Protein AF-A0A1M5X6H3-F1 (afdb_monomer)

Solvent-accessible surface area (backbone atoms only — not comparable to full-atom values): 14758 Å² total; per-residue (Å²): 143,80,88,86,85,79,85,85,76,77,74,76,84,89,77,83,96,83,85,87,88,88,74,92,77,82,85,80,89,76,79,77,73,73,53,68,67,57,54,49,50,51,53,58,68,64,53,64,62,92,65,50,63,66,57,56,51,52,54,48,56,72,70,47,82,84,75,89,69,68,85,88,54,82,54,72,89,75,57,85,79,76,82,72,78,85,77,60,61,42,44,46,69,56,53,51,50,52,52,54,50,50,54,50,46,40,71,77,70,40,87,58,35,65,79,61,49,28,70,70,44,53,48,54,31,49,51,52,37,53,58,57,56,67,77,53,84,59,63,43,42,53,68,56,51,50,50,51,51,54,77,52,41,59,77,47,74,37,88,73,50,64,52,69,57,101,85,49,77,48,64,46,34,79,87,74,87,87,80,85,54,95,92,59,65,79,46,77,57,90,96,43,44,29,35,70,61,91,95,42,82,44,69,66,72,56,58,98,82,38,66,67,53,75,83,76,58,73,91,73,95,126

pLDDT: mean 78.63, std 19.18, range [30.98, 98.5]

Foldseek 3Di:
DDDPPDDQDFDQDPDDDPDDDPDDDDDDPPCPDDPVVVVVVVVVVVPPDVPVVVVVVVVVVVVDDDPPDCPPPDPPVNDDDDPDDPDFKDWLVVLLVVLVVVLVCCQPPPPCQVVLPHPVLSVVLSVQLNVVSVVDDTMDTPVRSVCSNQVSVLSPQDQSGWGDDPVDIDDSHDDDDDDDDPVWDWDDDPPWIWTDDPNDIGTDCDDVPHRPVPVNDDDDDD

Organism: NCBI:txid1123281

Nearest PDB structures (foldseek):
  6iry-assembly1_A  TM=2.277E-01  e=2.697E+00  Danio rerio
  6is0-assembly1_A  TM=2.164E-01  e=3.039E+00  Danio rerio
  2rh0-assembly2_C  TM=2.294E-01  e=5.204E+00  Mus musculus
  6irz-assembly1_A  TM=2.273E-01  e=3.860E+00  Danio rerio

Secondary structure (DSSP, 8-state):
----------------SSS---SPPP---------HHHHHHHHHHT------HHHHHHHHHHHS---S-STTS--GGG----------EEEHHHHHHHHHHHHHHHHHH-TTTTTTTHHHHHHHHHHHHHHHHTT--SEEEHHHHHHHHHTT-TT---TT--EE-SS-EE--SPP------TT--EEEETTEEEEEETTEEEE---BTTBS-GGGT-PPPP-

Radius of gyration: 26.82 Å; Cα contacts (8 Å, |Δi|>4): 134; chains: 1; bounding box: 66×43×65 Å

Mean predicted aligned error: 16.94 Å

Structure (mmCIF, N/CA/C/O backbone):
data_AF-A0A1M5X6H3-F1
#
_entry.id   AF-A0A1M5X6H3-F1
#
loop_
_atom_site.group_PDB
_atom_site.id
_atom_site.type_symbol
_atom_site.label_atom_id
_atom_site.label_alt_id
_atom_site.label_comp_id
_atom_site.label_asym_id
_atom_site.label_entity_id
_atom_site.label_seq_id
_atom_site.pdbx_PDB_ins_code
_atom_site.Cartn_x
_atom_site.Cartn_y
_atom_site.Cartn_z
_atom_site.occupancy
_atom_site.B_iso_or_equiv
_atom_site.auth_seq_id
_atom_site.auth_comp_id
_atom_site.auth_asym_id
_atom_site.auth_atom_id
_atom_site.pdbx_PDB_model_num
ATOM 1 N N . MET A 1 1 ? -30.185 1.864 20.661 1.00 34.28 1 MET A N 1
ATOM 2 C CA . MET A 1 1 ? -29.186 2.952 20.716 1.00 34.28 1 MET A CA 1
ATOM 3 C C . MET A 1 1 ? -27.814 2.335 20.909 1.00 34.28 1 MET A C 1
ATOM 5 O O . MET A 1 1 ? -27.535 1.831 21.986 1.00 34.28 1 MET A O 1
ATOM 9 N N . ARG A 1 2 ? -27.009 2.286 19.848 1.00 30.98 2 ARG A N 1
ATOM 10 C CA . ARG A 1 2 ? -25.617 1.822 19.863 1.00 30.98 2 ARG A CA 1
ATOM 11 C C . ARG A 1 2 ? -24.923 2.652 18.780 1.00 30.98 2 ARG A C 1
ATOM 13 O O . ARG A 1 2 ? -25.220 2.449 17.606 1.00 30.98 2 ARG A O 1
ATOM 20 N N . SER A 1 3 ? -24.165 3.677 19.167 1.00 33.84 3 SER A N 1
ATOM 21 C CA . SER A 1 3 ? -23.457 4.544 18.220 1.00 33.84 3 SER A CA 1
ATOM 22 C C . SER A 1 3 ? -22.221 3.803 17.728 1.00 33.84 3 SER A C 1
ATOM 24 O O . SER A 1 3 ? -21.287 3.575 18.492 1.00 33.84 3 SER A O 1
ATOM 26 N N . LYS A 1 4 ? -22.252 3.373 16.469 1.00 43.28 4 LYS A N 1
ATOM 27 C CA . LYS A 1 4 ? -21.066 2.915 15.751 1.00 43.28 4 LYS A CA 1
ATOM 28 C C . LYS A 1 4 ? -20.347 4.162 15.246 1.00 43.28 4 LYS A C 1
ATOM 30 O O . LYS A 1 4 ? -20.764 4.712 14.234 1.00 43.28 4 LYS A O 1
ATOM 35 N N . ASN A 1 5 ? -19.323 4.607 15.962 1.00 37.94 5 ASN A N 1
ATOM 36 C CA . ASN A 1 5 ? -18.464 5.702 15.525 1.00 37.94 5 ASN A CA 1
ATOM 37 C C . ASN A 1 5 ? -17.032 5.177 15.405 1.00 37.94 5 ASN A C 1
ATOM 39 O O . ASN A 1 5 ? -16.235 5.365 16.312 1.00 37.94 5 ASN A O 1
ATOM 43 N N . ILE A 1 6 ? -16.735 4.500 1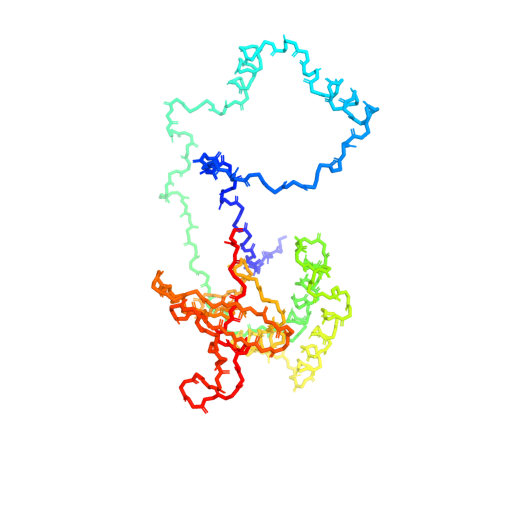4.296 1.00 39.28 6 ILE A N 1
ATOM 44 C CA . ILE A 1 6 ? -15.375 4.350 13.766 1.00 39.28 6 ILE A CA 1
ATOM 45 C C . ILE A 1 6 ? -15.525 4.522 12.258 1.00 39.28 6 ILE A C 1
ATOM 47 O O . ILE A 1 6 ? -16.202 3.732 11.599 1.00 39.28 6 ILE A O 1
ATOM 51 N N . VAL A 1 7 ? -14.986 5.617 11.729 1.00 31.28 7 VAL 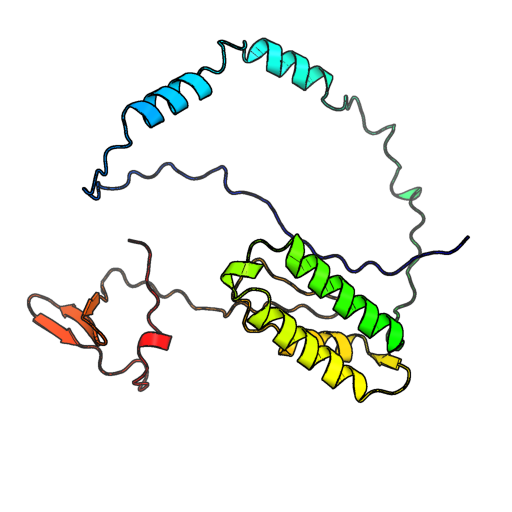A N 1
ATOM 52 C CA . VAL A 1 7 ? -15.019 5.921 10.299 1.00 31.28 7 VAL A CA 1
ATOM 53 C C . VAL A 1 7 ? -13.593 5.780 9.773 1.00 31.28 7 VAL A C 1
ATOM 55 O O . VAL A 1 7 ? -12.836 6.743 9.752 1.00 31.28 7 VAL A O 1
ATOM 58 N N . LEU A 1 8 ? -13.221 4.569 9.353 1.00 35.69 8 LEU A N 1
ATOM 59 C CA . LEU A 1 8 ? -12.061 4.367 8.485 1.00 35.69 8 LEU A CA 1
ATOM 60 C C . LEU A 1 8 ? -12.498 4.728 7.061 1.00 35.69 8 LEU A C 1
ATOM 62 O O . LEU A 1 8 ? -13.209 3.963 6.406 1.00 35.69 8 LEU A O 1
ATOM 66 N N . ILE A 1 9 ? -12.139 5.925 6.602 1.00 39.25 9 ILE A N 1
ATOM 67 C CA . ILE A 1 9 ? -12.433 6.355 5.235 1.00 39.25 9 ILE A CA 1
ATOM 68 C C . ILE A 1 9 ? -11.288 5.848 4.349 1.00 39.25 9 ILE A C 1
ATOM 70 O O . ILE A 1 9 ? -10.136 6.216 4.532 1.00 39.25 9 ILE A O 1
ATOM 74 N N . ILE A 1 10 ? -11.592 4.982 3.383 1.00 43.50 10 ILE A N 1
ATOM 75 C CA . ILE A 1 10 ? -10.680 4.648 2.282 1.00 43.50 10 ILE A CA 1
ATOM 76 C C . ILE A 1 10 ? -11.170 5.463 1.088 1.00 43.50 10 ILE A C 1
ATOM 78 O O . ILE A 1 10 ? -12.266 5.230 0.578 1.00 43.50 10 ILE A O 1
ATOM 82 N N . ALA A 1 11 ? -10.397 6.468 0.679 1.00 37.84 11 ALA A N 1
ATOM 83 C CA . ALA A 1 11 ? -10.744 7.310 -0.459 1.00 37.84 11 ALA A CA 1
ATOM 84 C C . ALA A 1 11 ? -10.134 6.719 -1.738 1.00 37.84 11 ALA A C 1
ATOM 86 O O . ALA A 1 11 ? -8.930 6.806 -1.949 1.00 37.84 11 ALA A O 1
ATOM 87 N N . ILE A 1 12 ? -10.970 6.127 -2.596 1.00 44.31 12 ILE A N 1
ATOM 88 C CA . ILE A 1 12 ? -10.599 5.756 -3.969 1.00 44.31 12 ILE A CA 1
ATOM 89 C C . ILE A 1 12 ? -11.066 6.896 -4.878 1.00 44.31 12 ILE A C 1
ATOM 91 O O . ILE A 1 12 ? -12.249 7.005 -5.206 1.00 44.31 12 ILE A O 1
ATOM 95 N N . SER A 1 13 ? -10.149 7.780 -5.261 1.00 39.12 13 SER A N 1
ATOM 96 C CA . SER A 1 13 ? -10.448 8.903 -6.155 1.00 39.12 13 SER A CA 1
ATOM 97 C C . SER A 1 13 ? -10.607 8.417 -7.601 1.00 39.12 13 SER A C 1
ATOM 99 O O . SER A 1 13 ? -9.633 8.297 -8.336 1.00 39.12 13 SER A O 1
ATOM 101 N N . ILE A 1 14 ? -11.843 8.145 -8.037 1.00 47.84 14 ILE A N 1
ATOM 102 C CA . ILE A 1 14 ? -12.183 7.854 -9.444 1.00 47.84 14 ILE A CA 1
ATOM 103 C C . ILE A 1 14 ? -12.585 9.160 -10.149 1.00 47.84 14 ILE A C 1
ATOM 105 O O . ILE A 1 14 ? -13.768 9.438 -10.327 1.00 47.84 14 ILE A O 1
ATOM 109 N N . ILE A 1 15 ? -11.608 9.985 -10.534 1.00 37.31 15 ILE A N 1
ATOM 110 C CA . ILE A 1 15 ? -11.763 11.198 -11.371 1.00 37.31 15 ILE A CA 1
ATOM 111 C C . ILE A 1 15 ? -10.401 11.389 -12.072 1.00 37.31 15 ILE A C 1
ATOM 113 O O . ILE A 1 15 ? -9.409 11.521 -11.377 1.00 37.31 15 ILE A O 1
ATOM 117 N N . SER A 1 16 ? -10.176 11.421 -13.388 1.00 39.03 16 SER A N 1
ATOM 118 C CA . SER A 1 16 ? -10.987 11.450 -14.606 1.00 39.03 16 SER A CA 1
ATOM 119 C C . SER A 1 16 ? -10.147 10.851 -15.745 1.00 39.03 16 SER A C 1
ATOM 121 O O . SER A 1 16 ? -9.102 11.400 -16.080 1.00 39.03 16 SER A O 1
ATOM 123 N N . LEU A 1 17 ? -10.616 9.785 -16.398 1.00 39.88 17 LEU A N 1
ATOM 124 C CA . LEU A 1 17 ? -9.969 9.199 -17.588 1.00 39.88 17 LEU A CA 1
ATOM 125 C C . LEU A 1 17 ? -10.880 9.310 -18.822 1.00 39.88 17 LEU A C 1
ATOM 127 O O . LEU A 1 17 ? -11.048 8.367 -19.588 1.00 39.88 17 LEU A O 1
ATOM 131 N N . LEU A 1 18 ? -11.520 10.475 -18.992 1.00 39.03 18 LEU A N 1
ATOM 132 C CA . LEU A 1 18 ? -12.423 10.738 -20.122 1.00 39.03 18 LEU A CA 1
ATOM 133 C C . LEU A 1 18 ? -12.094 11.979 -20.960 1.00 39.03 18 LEU A C 1
ATOM 135 O O . LEU A 1 18 ? -12.820 12.252 -21.911 1.00 39.03 18 LEU A O 1
ATOM 139 N N . LEU A 1 19 ? -11.007 12.709 -20.698 1.00 41.84 19 LEU A N 1
ATOM 140 C CA . LEU A 1 19 ? -10.681 13.905 -21.485 1.00 41.84 19 LEU A CA 1
ATOM 141 C C . LEU A 1 19 ? -9.170 14.097 -21.673 1.00 41.84 19 LEU A C 1
ATOM 143 O O . LEU A 1 19 ? -8.625 15.034 -21.119 1.00 41.84 19 LEU A O 1
ATOM 147 N N . THR A 1 20 ? -8.516 13.246 -22.473 1.00 47.16 20 THR A N 1
ATOM 148 C CA . THR A 1 20 ? -7.382 13.624 -23.354 1.00 47.16 20 THR A CA 1
ATOM 149 C C . THR A 1 20 ? -6.963 12.437 -24.233 1.00 47.16 20 THR A C 1
ATOM 151 O O . THR A 1 20 ? -6.079 11.656 -23.902 1.00 47.16 20 THR A O 1
ATOM 154 N N . SER A 1 21 ? -7.558 12.309 -25.419 1.00 35.94 21 SER A N 1
ATOM 155 C CA . SER A 1 21 ? -6.942 11.541 -26.512 1.00 35.94 21 SER A CA 1
ATOM 156 C C . SER A 1 21 ? -7.207 12.207 -27.859 1.00 35.94 21 SER A C 1
ATOM 158 O O . SER A 1 21 ? -7.906 11.699 -28.727 1.00 35.94 21 SER A O 1
ATOM 160 N N . CYS A 1 22 ? -6.596 13.376 -28.034 1.00 45.16 22 CYS A N 1
ATOM 161 C CA . CYS A 1 22 ? -6.304 13.926 -29.352 1.00 45.16 22 CYS A CA 1
ATOM 162 C C . CYS A 1 22 ? -4.798 14.183 -29.449 1.00 45.16 22 CYS A C 1
ATOM 164 O O . CYS A 1 22 ? -4.368 15.321 -29.310 1.00 45.16 22 CYS A O 1
ATOM 166 N N . ILE A 1 23 ? -4.006 13.131 -29.683 1.00 45.88 23 ILE A N 1
ATOM 167 C CA . ILE A 1 23 ? -2.675 13.231 -30.307 1.00 45.88 23 ILE A CA 1
ATOM 168 C C . ILE A 1 23 ? -2.534 12.038 -31.276 1.00 45.88 23 ILE A C 1
ATOM 170 O O . ILE A 1 23 ? -2.907 10.922 -30.909 1.00 45.88 23 ILE A O 1
ATOM 174 N N . PRO A 1 24 ? -2.073 12.250 -32.524 1.00 45.50 24 PRO A N 1
ATOM 175 C CA . PRO A 1 24 ? -1.975 11.200 -33.533 1.00 45.50 24 PRO A CA 1
ATOM 176 C C . PRO A 1 24 ? -0.799 10.264 -33.231 1.00 45.50 24 PRO A C 1
ATOM 178 O O . PRO A 1 24 ? 0.347 10.702 -33.179 1.00 45.50 24 PRO A O 1
ATOM 181 N N . THR A 1 25 ? -1.065 8.969 -33.065 1.00 40.12 25 THR A N 1
ATOM 182 C CA . THR A 1 25 ? -0.015 7.952 -32.961 1.00 40.12 25 THR A CA 1
ATOM 183 C C . THR A 1 25 ? 0.385 7.452 -34.347 1.00 40.12 25 THR A C 1
ATOM 185 O O . THR A 1 25 ? -0.450 7.053 -35.164 1.00 40.12 25 THR A O 1
ATOM 188 N N . ASN A 1 26 ? 1.693 7.483 -34.609 1.00 40.38 26 ASN A N 1
ATOM 189 C CA . ASN A 1 26 ? 2.304 6.816 -35.749 1.00 40.38 26 ASN A CA 1
ATOM 190 C C . ASN A 1 26 ? 2.070 5.301 -35.653 1.00 40.38 26 ASN A C 1
ATOM 192 O O . ASN A 1 26 ? 2.125 4.690 -34.589 1.00 40.38 26 ASN A O 1
ATOM 196 N N . THR A 1 27 ? 1.769 4.707 -36.800 1.00 36.28 27 THR A N 1
ATOM 197 C CA . THR A 1 27 ? 1.316 3.327 -36.970 1.00 36.28 27 THR A CA 1
ATOM 198 C C . THR A 1 27 ? 2.385 2.295 -36.608 1.00 36.28 27 THR A C 1
ATOM 200 O O . THR A 1 27 ? 3.302 2.058 -37.394 1.00 36.28 27 THR A O 1
ATOM 203 N N . PHE A 1 28 ? 2.205 1.593 -35.488 1.00 35.00 28 PHE A N 1
ATOM 204 C CA . PHE A 1 28 ? 2.780 0.261 -35.294 1.00 35.00 28 PHE A CA 1
ATOM 205 C C . PHE A 1 28 ? 1.967 -0.765 -36.096 1.00 35.00 28 PHE A C 1
ATOM 207 O O . PHE A 1 28 ? 0.762 -0.935 -35.907 1.00 35.00 28 PHE A O 1
ATOM 214 N N . ASN A 1 29 ? 2.634 -1.414 -37.050 1.00 45.00 29 ASN A N 1
ATOM 215 C CA . ASN A 1 29 ? 2.046 -2.352 -38.002 1.00 45.00 29 ASN A CA 1
ATOM 216 C C . ASN A 1 29 ? 2.156 -3.795 -37.481 1.00 45.00 29 ASN A C 1
ATOM 218 O O . ASN A 1 29 ? 2.975 -4.582 -37.943 1.00 45.00 29 ASN A O 1
ATOM 222 N N . THR A 1 30 ? 1.284 -4.163 -36.548 1.00 43.22 30 THR A N 1
ATOM 223 C CA . THR A 1 30 ? 0.879 -5.559 -36.322 1.00 43.22 30 THR A CA 1
ATOM 224 C C . THR A 1 30 ? -0.641 -5.600 -36.293 1.00 43.22 30 THR A C 1
ATOM 226 O O . THR A 1 30 ? -1.293 -5.629 -35.254 1.00 43.22 30 THR A O 1
ATOM 229 N N . LYS A 1 31 ? -1.240 -5.526 -37.484 1.00 49.88 31 LYS A N 1
ATOM 230 C CA . LYS A 1 31 ? -2.687 -5.649 -37.664 1.00 49.88 31 LYS A CA 1
ATOM 231 C C . LYS A 1 31 ? -3.075 -7.123 -37.530 1.00 49.88 31 LYS A C 1
ATOM 233 O O . LYS A 1 31 ? -3.326 -7.796 -38.528 1.00 49.88 31 LYS A O 1
ATOM 238 N N . GLU A 1 32 ? -3.143 -7.632 -36.303 1.00 51.38 32 GLU A N 1
ATOM 239 C CA . GLU A 1 32 ? -4.035 -8.760 -36.048 1.00 51.38 32 GLU A CA 1
ATOM 240 C C . GLU A 1 32 ? -5.445 -8.277 -36.384 1.00 51.38 32 GLU A C 1
ATOM 242 O O . GLU A 1 32 ? -6.002 -7.360 -35.776 1.00 51.38 32 GLU A O 1
ATOM 247 N N . THR A 1 33 ? -5.972 -8.792 -37.489 1.00 67.44 33 THR A N 1
ATOM 248 C CA . THR A 1 33 ? -7.271 -8.377 -37.995 1.00 67.44 33 THR A CA 1
ATOM 249 C C . THR A 1 33 ? -8.320 -9.024 -37.114 1.00 67.44 33 THR A C 1
ATOM 251 O O . THR A 1 33 ? -8.459 -10.244 -37.095 1.00 67.44 33 THR A O 1
ATOM 254 N N . ILE A 1 34 ? -9.047 -8.191 -36.366 1.00 68.12 34 ILE A N 1
ATOM 255 C CA . ILE A 1 34 ? -10.195 -8.625 -35.570 1.00 68.12 34 ILE A CA 1
ATOM 256 C C . ILE A 1 34 ? -11.086 -9.501 -36.467 1.00 68.12 34 ILE A C 1
ATOM 258 O O . ILE A 1 34 ? -11.473 -9.035 -37.548 1.00 68.12 34 ILE A O 1
ATOM 262 N N . PRO A 1 35 ? -11.417 -10.740 -36.052 1.00 81.88 35 PRO A N 1
ATOM 263 C CA . PRO A 1 35 ? -12.253 -11.631 -36.841 1.00 81.88 35 PRO A CA 1
ATOM 264 C C . PRO A 1 35 ? -13.540 -10.930 -37.278 1.00 81.88 35 PRO A C 1
ATOM 266 O O . PRO A 1 35 ? -14.181 -10.237 -36.483 1.00 81.88 35 PRO A O 1
ATOM 269 N N . LEU A 1 36 ? -13.928 -11.108 -38.544 1.00 78.12 36 LEU A N 1
ATOM 270 C CA . LEU A 1 36 ? -15.102 -10.450 -39.139 1.00 78.12 36 LEU A CA 1
ATOM 271 C C . LEU A 1 36 ? -16.377 -10.643 -38.307 1.00 78.12 36 LEU A C 1
ATOM 273 O O . LEU A 1 36 ? -17.206 -9.739 -38.227 1.00 78.12 36 LEU A O 1
ATOM 277 N N . GLU A 1 37 ? -16.500 -11.787 -37.640 1.00 80.19 37 GLU A N 1
ATOM 278 C CA . GLU A 1 37 ? -17.595 -12.099 -36.726 1.00 80.19 37 GLU A CA 1
ATOM 279 C C . GLU A 1 37 ? -17.626 -11.166 -35.504 1.00 80.19 37 GLU A C 1
ATOM 281 O O . GLU A 1 37 ? -18.665 -10.583 -35.196 1.00 80.19 37 GLU A O 1
ATOM 286 N N . ILE A 1 38 ? -16.476 -10.917 -34.870 1.00 74.00 38 ILE A N 1
ATOM 287 C CA . ILE A 1 38 ? -16.344 -9.968 -33.755 1.00 74.00 38 ILE A CA 1
ATOM 288 C C . ILE A 1 38 ? -16.638 -8.541 -34.233 1.00 74.00 38 ILE A C 1
ATOM 290 O O . ILE A 1 38 ? -17.339 -7.792 -33.552 1.00 74.00 38 ILE A O 1
ATOM 294 N N . VAL A 1 39 ? -16.179 -8.163 -35.433 1.00 77.38 39 VAL A N 1
ATOM 295 C CA . VAL A 1 39 ? -16.511 -6.858 -36.035 1.00 77.38 39 VAL A CA 1
ATOM 296 C C . VAL A 1 39 ? -18.021 -6.715 -36.235 1.00 77.38 39 VAL A C 1
ATOM 298 O O . VAL A 1 39 ? -18.577 -5.641 -35.988 1.00 77.38 39 VAL A O 1
ATOM 301 N N . GLN A 1 40 ? -18.702 -7.783 -36.648 1.00 75.62 40 GLN A N 1
ATOM 302 C CA . GLN A 1 40 ? -20.145 -7.777 -36.854 1.00 75.62 40 GLN A CA 1
ATOM 303 C C . GLN A 1 40 ? -20.915 -7.715 -35.527 1.00 75.62 40 GLN A C 1
ATOM 305 O O . GLN A 1 40 ? -21.876 -6.954 -35.425 1.00 75.62 40 GLN A O 1
ATOM 310 N N . ILE A 1 41 ? -20.455 -8.423 -34.490 1.00 78.00 41 ILE A N 1
ATOM 311 C CA . ILE A 1 41 ? -20.999 -8.336 -33.125 1.00 78.00 41 ILE A CA 1
ATOM 312 C C . ILE A 1 41 ? -20.842 -6.914 -32.580 1.00 78.00 41 ILE A C 1
ATOM 314 O O . ILE A 1 41 ? -21.805 -6.338 -32.078 1.00 78.00 41 ILE A O 1
ATOM 318 N N . ILE A 1 42 ? -19.666 -6.300 -32.741 1.00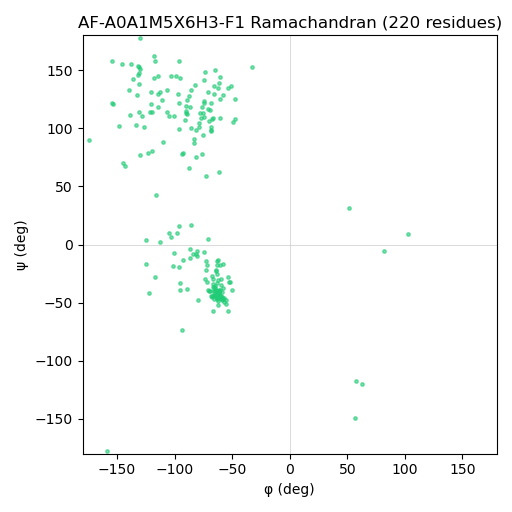 73.81 42 ILE A N 1
ATOM 319 C CA . ILE A 1 42 ? -19.427 -4.912 -32.327 1.00 73.81 42 ILE A CA 1
ATOM 320 C C . ILE A 1 42 ? -20.356 -3.963 -33.083 1.00 73.81 42 ILE A C 1
ATOM 322 O O . ILE A 1 42 ? -20.935 -3.080 -32.462 1.00 73.81 42 ILE A O 1
ATOM 326 N N . LYS A 1 43 ? -20.532 -4.128 -34.399 1.00 72.06 43 LYS A N 1
ATOM 327 C CA . LYS A 1 43 ? -21.453 -3.293 -35.188 1.00 72.06 43 LYS A CA 1
ATOM 328 C C . LYS A 1 43 ? -22.907 -3.465 -34.755 1.00 72.06 43 LYS A C 1
ATOM 330 O O . LYS A 1 43 ? -23.616 -2.469 -34.674 1.00 72.06 43 LYS A O 1
ATOM 335 N N . ASN A 1 44 ? -23.331 -4.683 -34.432 1.00 69.44 44 ASN A N 1
ATOM 336 C CA . ASN A 1 44 ? -24.683 -4.959 -33.952 1.00 69.44 44 ASN A CA 1
ATOM 337 C C . ASN A 1 44 ? -24.913 -4.406 -32.534 1.00 69.44 44 ASN A C 1
ATOM 339 O O . ASN A 1 44 ? -25.950 -3.800 -32.290 1.00 69.44 44 ASN A O 1
ATOM 343 N N . ASN A 1 45 ? -23.928 -4.508 -31.636 1.00 67.31 45 ASN A N 1
ATOM 344 C CA . ASN A 1 45 ? -23.992 -3.945 -30.279 1.00 67.31 45 ASN A CA 1
ATOM 345 C C . ASN A 1 45 ? -23.839 -2.414 -30.264 1.00 67.31 45 ASN A C 1
ATOM 347 O O . ASN A 1 45 ? -24.400 -1.735 -29.408 1.00 67.31 45 ASN A O 1
ATOM 351 N N . ARG A 1 46 ? -23.096 -1.853 -31.229 1.00 60.81 46 ARG A N 1
ATOM 352 C CA . ARG A 1 46 ? -23.014 -0.407 -31.496 1.00 60.81 46 ARG A CA 1
ATOM 353 C C . ARG A 1 46 ? -24.181 0.115 -32.313 1.00 60.81 46 ARG A C 1
ATOM 355 O O . ARG A 1 46 ? -24.300 1.332 -32.445 1.00 60.81 46 ARG A O 1
ATOM 362 N N . ASN A 1 47 ? -25.069 -0.756 -32.788 1.00 52.66 47 ASN A N 1
ATOM 363 C CA . ASN A 1 47 ? -26.407 -0.376 -33.206 1.00 52.66 47 ASN A CA 1
ATOM 364 C C . ASN A 1 47 ? -27.217 -0.063 -31.938 1.00 52.66 47 ASN A C 1
ATOM 366 O O . ASN A 1 47 ? -28.262 -0.640 -31.646 1.00 52.66 47 ASN A O 1
ATOM 370 N N . ILE A 1 48 ? -26.718 0.917 -31.178 1.00 55.78 48 ILE A N 1
ATOM 371 C CA . ILE A 1 48 ? -27.563 1.869 -30.497 1.00 55.78 48 ILE A CA 1
ATOM 372 C C . ILE A 1 48 ? -28.507 2.265 -31.621 1.00 55.78 48 ILE A C 1
ATOM 374 O O . ILE A 1 48 ? -28.081 2.876 -32.604 1.00 55.78 48 ILE A O 1
ATOM 378 N N . SER A 1 49 ? -29.761 1.816 -31.528 1.00 55.19 49 SER A N 1
ATOM 379 C CA . SER A 1 49 ? -30.878 2.392 -32.268 1.00 55.19 49 SER A CA 1
ATOM 380 C C . SER A 1 49 ? -30.605 3.890 -32.430 1.00 55.19 49 SER A C 1
ATOM 382 O O . SER A 1 49 ? -29.924 4.485 -31.587 1.00 55.19 49 SER A O 1
ATOM 384 N N . LYS A 1 50 ? -31.121 4.536 -33.474 1.00 53.81 50 LYS A N 1
ATOM 385 C CA . LYS A 1 50 ? -31.250 6.000 -33.490 1.00 53.81 50 LYS A CA 1
ATOM 386 C C . LYS A 1 50 ? -32.190 6.426 -32.341 1.00 53.81 50 LYS A C 1
ATOM 388 O O . LYS A 1 50 ? -33.266 6.958 -32.555 1.00 53.81 50 LYS A O 1
ATOM 393 N N . ASN A 1 51 ? -31.778 6.131 -31.115 1.00 59.19 51 ASN A N 1
ATOM 394 C CA . ASN A 1 51 ? -32.284 6.488 -29.827 1.00 59.19 51 ASN A CA 1
ATOM 395 C C . ASN A 1 51 ? -31.980 7.955 -29.822 1.00 59.19 51 ASN A C 1
ATOM 397 O O . ASN A 1 51 ? -30.825 8.362 -29.680 1.00 59.19 51 ASN A O 1
ATOM 401 N N . ASN A 1 52 ? -33.017 8.700 -30.157 1.00 67.12 52 ASN A N 1
ATOM 402 C CA . ASN A 1 52 ? -32.982 10.121 -30.331 1.00 67.12 52 ASN A CA 1
ATOM 403 C C . ASN A 1 52 ? -32.280 10.685 -29.094 1.00 67.12 52 ASN A C 1
ATOM 405 O O . ASN A 1 52 ? -32.830 10.641 -27.995 1.00 67.12 52 ASN A O 1
ATOM 409 N N . ALA A 1 53 ? -31.023 11.122 -29.236 1.00 68.06 53 ALA A N 1
ATOM 410 C CA . ALA A 1 53 ? -30.240 11.620 -28.106 1.00 68.06 53 ALA A CA 1
ATOM 411 C C . ALA A 1 53 ? -31.016 12.732 -27.386 1.00 68.06 53 ALA A C 1
ATOM 413 O O . ALA A 1 53 ? -30.925 12.868 -26.172 1.00 68.06 53 ALA A O 1
ATOM 414 N N . SER A 1 54 ? -31.870 13.439 -28.137 1.00 72.50 54 SER A N 1
ATOM 415 C CA . SER A 1 54 ? -32.870 14.376 -27.640 1.00 72.50 54 SER A CA 1
ATOM 416 C C . SER A 1 54 ? -33.882 13.754 -26.667 1.00 72.50 54 SER A C 1
ATOM 418 O O . SER A 1 54 ? -34.093 14.310 -25.596 1.00 72.50 54 SER A O 1
ATOM 420 N N . GLU A 1 55 ? -34.472 12.591 -26.964 1.00 76.06 55 GLU A N 1
ATOM 421 C CA . GLU A 1 55 ? -35.417 11.904 -26.066 1.00 76.06 55 GLU A CA 1
ATOM 422 C C . GLU A 1 55 ? -34.734 11.395 -24.800 1.00 76.06 55 GLU A C 1
ATOM 424 O O . GLU A 1 55 ? -35.236 11.640 -23.706 1.00 76.06 55 GLU A O 1
ATOM 429 N N . LYS A 1 56 ? -33.553 10.773 -24.919 1.00 75.69 56 LYS A N 1
ATOM 430 C CA . LYS A 1 56 ? -32.784 10.339 -23.742 1.00 75.69 56 LYS A CA 1
ATOM 431 C C . LYS A 1 56 ? -32.304 11.514 -22.900 1.00 75.69 56 LYS A C 1
ATOM 433 O O . LYS A 1 56 ? -32.330 11.433 -21.681 1.00 75.69 56 LYS A O 1
ATOM 438 N N . MET A 1 57 ? -31.910 12.619 -23.530 1.00 77.12 57 MET A N 1
ATOM 439 C CA . MET A 1 57 ? -31.575 13.857 -22.829 1.00 77.12 57 MET A CA 1
ATOM 440 C C . MET A 1 57 ? -32.808 14.448 -22.137 1.00 77.12 57 MET A C 1
ATOM 442 O O . MET A 1 57 ? -32.699 14.989 -21.041 1.00 77.12 57 MET A O 1
ATOM 446 N N . LYS A 1 58 ? -33.994 14.327 -22.741 1.00 83.00 58 LYS A N 1
ATOM 447 C CA . LYS A 1 58 ? -35.256 14.765 -22.140 1.00 83.00 58 LYS A CA 1
ATOM 448 C C . LYS A 1 58 ? -35.609 13.908 -20.924 1.00 83.00 58 LYS A C 1
ATOM 450 O O . LYS A 1 58 ? -35.908 14.467 -19.878 1.00 83.00 58 LYS A O 1
ATOM 455 N N . GLU A 1 59 ? -35.489 12.586 -21.027 1.00 82.31 59 GLU A N 1
ATOM 456 C CA . GLU A 1 59 ? -35.673 11.663 -19.903 1.00 82.31 59 GLU A CA 1
ATOM 457 C C . GLU A 1 59 ? -34.630 11.908 -18.801 1.00 82.31 59 GLU A C 1
ATOM 459 O O . GLU A 1 59 ? -34.978 12.036 -17.631 1.00 82.31 59 GLU A O 1
ATOM 464 N N . PHE A 1 60 ? -33.358 12.072 -19.163 1.00 79.12 60 PHE A N 1
ATOM 465 C CA . PHE A 1 60 ? -32.290 12.392 -18.220 1.00 79.12 60 PHE A CA 1
ATOM 466 C C . PHE A 1 60 ? -32.569 13.700 -17.474 1.00 79.12 60 PHE A C 1
ATOM 468 O O . PHE A 1 60 ? -32.500 13.725 -16.250 1.00 79.12 60 PHE A O 1
ATOM 475 N N . LYS A 1 61 ? -33.005 14.756 -18.175 1.00 82.38 61 LYS A N 1
ATOM 476 C CA . LYS A 1 61 ? -33.420 16.023 -17.550 1.00 82.38 61 LYS A CA 1
ATOM 477 C C . LYS A 1 61 ? -34.580 15.864 -16.568 1.00 82.38 61 LYS A C 1
ATOM 479 O O . LYS A 1 61 ? -34.639 16.624 -15.612 1.00 82.38 61 LYS A O 1
ATOM 484 N N . THR A 1 62 ? -35.480 14.892 -16.760 1.00 84.31 62 THR A N 1
ATOM 485 C CA . THR A 1 62 ? -36.529 14.604 -15.758 1.00 84.31 62 THR A CA 1
ATOM 486 C C . THR A 1 62 ? -35.997 13.921 -14.500 1.00 84.31 62 THR A C 1
ATOM 488 O O . THR A 1 62 ? -36.645 14.000 -13.462 1.00 84.31 62 THR A O 1
ATOM 491 N N . LYS A 1 63 ? -34.833 13.267 -14.589 1.00 81.00 63 LYS A N 1
ATOM 492 C CA . LYS A 1 63 ? -34.152 12.607 -13.467 1.00 81.00 63 LYS A CA 1
ATOM 493 C C . LYS A 1 63 ? -33.131 13.516 -12.777 1.00 81.00 63 LYS A C 1
ATOM 495 O O . LYS A 1 63 ? -32.664 13.169 -11.697 1.00 81.00 63 LYS A O 1
ATOM 500 N N . LEU A 1 64 ? -32.765 14.643 -13.393 1.00 78.44 64 LEU A N 1
ATOM 501 C CA . LEU A 1 64 ? -31.930 15.652 -12.752 1.00 78.44 64 LEU A CA 1
ATOM 502 C C . LEU A 1 64 ? -32.689 16.271 -11.582 1.00 78.44 64 LEU A C 1
ATOM 504 O O . LEU A 1 64 ? -33.871 16.603 -11.694 1.00 78.44 64 LEU A O 1
ATOM 508 N N . TYR A 1 65 ? -31.979 16.445 -10.473 1.00 72.56 65 TYR A N 1
ATOM 509 C CA . TYR A 1 65 ? -32.496 17.165 -9.324 1.00 72.56 65 TYR A CA 1
ATOM 510 C C . TYR A 1 65 ? -32.827 18.600 -9.752 1.00 72.56 65 TYR A C 1
ATOM 512 O O . TYR A 1 65 ? -31.991 19.288 -10.343 1.00 72.56 65 TYR A O 1
ATOM 520 N N . LYS A 1 66 ? -34.068 19.035 -9.522 1.00 70.19 66 LYS A N 1
ATOM 521 C CA . LYS A 1 66 ? -34.516 20.379 -9.892 1.00 70.19 66 LYS A CA 1
ATOM 522 C C . LYS A 1 66 ? -34.093 21.352 -8.799 1.00 70.19 66 LYS A C 1
ATOM 524 O O . LYS A 1 66 ? -34.826 21.549 -7.841 1.00 70.19 66 LYS A O 1
ATOM 529 N N . TYR A 1 67 ? -32.906 21.927 -8.946 1.00 62.41 67 TYR A N 1
ATOM 530 C CA . TYR A 1 67 ? -32.487 23.066 -8.134 1.00 62.41 67 TYR A CA 1
ATOM 531 C C . TYR A 1 67 ? -33.128 24.340 -8.683 1.00 62.41 67 TYR A C 1
ATOM 533 O O . TYR A 1 67 ? -32.711 24.830 -9.732 1.00 62.41 67 TYR A O 1
ATOM 541 N N . GLU A 1 68 ? -34.150 24.858 -8.002 1.00 71.88 68 GLU A N 1
ATOM 542 C CA . GLU A 1 68 ? -34.634 26.227 -8.242 1.00 71.88 68 GLU A CA 1
ATOM 543 C C . GLU A 1 68 ? -33.892 27.228 -7.348 1.00 71.88 68 GLU A C 1
ATOM 545 O O . GLU A 1 68 ? -33.517 28.308 -7.801 1.00 71.88 68 GLU A O 1
ATOM 550 N N . ASN A 1 69 ? -33.616 26.836 -6.103 1.00 72.56 69 ASN A N 1
ATOM 551 C CA . ASN A 1 69 ? -32.807 27.560 -5.132 1.00 72.56 69 ASN A CA 1
ATOM 552 C C . ASN A 1 69 ? -32.285 26.583 -4.055 1.00 72.56 69 ASN A C 1
ATOM 554 O O . ASN A 1 69 ? -32.499 25.376 -4.147 1.00 72.56 69 ASN A O 1
ATOM 558 N N . PHE A 1 70 ? -31.567 27.111 -3.068 1.00 69.69 70 PHE A N 1
ATOM 559 C CA . PHE A 1 70 ? -30.960 26.352 -1.974 1.00 69.69 70 PHE A CA 1
ATOM 560 C C . PHE A 1 70 ? -31.834 26.342 -0.705 1.00 69.69 70 PHE A C 1
ATOM 562 O O . PHE A 1 70 ? -31.339 26.015 0.367 1.00 69.69 70 PHE A O 1
ATOM 569 N N . ASP A 1 71 ? -33.119 26.706 -0.798 1.00 74.12 71 ASP A N 1
ATOM 570 C CA . ASP A 1 71 ? -33.982 26.889 0.381 1.00 74.12 71 ASP A CA 1
ATOM 571 C C . ASP A 1 71 ? -34.260 25.564 1.119 1.00 74.12 71 ASP A C 1
ATOM 573 O O . ASP A 1 71 ? -34.477 25.563 2.330 1.00 74.12 71 ASP A O 1
ATOM 577 N N . ASP A 1 72 ? -34.216 24.438 0.396 1.00 69.19 72 ASP A N 1
ATOM 578 C CA . ASP A 1 72 ? -34.332 23.083 0.952 1.00 69.19 72 ASP A CA 1
ATOM 579 C C . ASP A 1 72 ? -32.992 22.533 1.483 1.00 69.19 72 ASP A C 1
ATOM 581 O O . ASP A 1 72 ? -32.960 21.455 2.088 1.00 69.19 72 ASP A O 1
ATOM 585 N N . GLU A 1 73 ? -31.869 23.226 1.252 1.00 68.44 73 GLU A N 1
ATOM 586 C CA . GLU A 1 73 ? -30.591 22.803 1.817 1.00 68.44 73 GLU A CA 1
ATOM 587 C C . GLU A 1 73 ? -30.522 23.098 3.313 1.00 68.44 73 GLU A C 1
ATOM 589 O O . GLU A 1 73 ? -30.970 24.124 3.825 1.00 68.44 73 GLU A O 1
ATOM 594 N N . LEU A 1 74 ? -29.912 22.167 4.039 1.00 65.06 74 LEU A N 1
ATOM 595 C CA . LEU A 1 74 ? -29.706 22.295 5.468 1.00 65.06 74 LEU A CA 1
ATOM 596 C C . LEU A 1 74 ? -28.665 23.393 5.707 1.00 65.06 74 LEU A C 1
ATOM 598 O O . LEU A 1 74 ? -27.480 23.194 5.438 1.00 65.06 74 LEU A O 1
ATOM 602 N N . ALA A 1 75 ? -29.119 24.555 6.182 1.00 75.06 75 ALA A N 1
ATOM 603 C CA . ALA A 1 75 ? -28.239 25.694 6.420 1.00 75.06 75 ALA A CA 1
ATOM 604 C C . ALA A 1 75 ? -27.058 25.283 7.332 1.00 75.06 75 ALA A C 1
ATOM 606 O O . ALA A 1 75 ? -27.299 24.585 8.326 1.00 75.06 75 ALA A O 1
ATOM 607 N N . PRO A 1 76 ? -25.800 25.658 7.025 1.00 71.50 76 PRO A N 1
ATOM 608 C CA . PRO A 1 76 ? -24.622 25.203 7.769 1.00 71.50 76 PRO A CA 1
ATOM 609 C C . PRO A 1 76 ? -24.705 25.435 9.284 1.00 71.50 76 PRO A C 1
ATOM 611 O O . PRO A 1 76 ? -24.209 24.630 10.067 1.00 71.50 76 PRO A O 1
ATOM 614 N N . GLU A 1 77 ? -25.381 26.500 9.709 1.00 77.56 77 GLU A N 1
ATOM 615 C CA . GLU A 1 77 ? -25.655 26.836 11.107 1.00 77.56 77 GLU A CA 1
ATOM 616 C C . GLU A 1 77 ? -26.552 25.821 11.837 1.00 77.56 77 GLU A C 1
ATOM 618 O O . GLU A 1 77 ? -26.496 25.720 13.062 1.00 77.56 77 GLU A O 1
ATOM 623 N N . ASN A 1 78 ? -27.348 25.042 11.100 1.00 79.81 78 ASN A N 1
ATOM 624 C CA . ASN A 1 78 ? -28.199 23.978 11.634 1.00 79.81 78 ASN A CA 1
ATOM 625 C C . ASN A 1 78 ? -27.446 22.643 11.770 1.00 79.81 78 ASN A C 1
ATOM 627 O O . ASN A 1 78 ? -28.001 21.667 12.282 1.00 79.81 78 ASN A O 1
ATOM 631 N N . ILE A 1 79 ? -26.183 22.582 11.335 1.00 75.44 79 ILE A N 1
ATOM 632 C CA . ILE A 1 79 ? -25.328 21.406 11.477 1.00 75.44 79 ILE A CA 1
ATOM 633 C C . ILE A 1 79 ? -24.666 21.456 12.856 1.00 75.44 79 ILE A C 1
ATOM 635 O O . ILE A 1 79 ? -23.670 22.143 13.080 1.00 75.44 79 ILE A O 1
ATOM 639 N N . ALA A 1 80 ? -25.209 20.688 13.801 1.00 74.12 80 ALA A N 1
ATOM 640 C CA . ALA A 1 80 ? -24.567 20.480 15.091 1.00 74.12 80 ALA A CA 1
ATOM 641 C C . ALA A 1 80 ? -23.283 19.654 14.906 1.00 74.12 80 ALA A C 1
ATOM 643 O O . ALA A 1 80 ? -23.324 18.433 14.761 1.00 74.12 80 ALA A O 1
ATOM 644 N N . MET A 1 81 ? -22.132 20.325 14.922 1.00 67.56 81 MET A N 1
ATOM 645 C CA . MET A 1 81 ? -20.826 19.674 14.893 1.00 67.56 81 MET A CA 1
ATOM 646 C C . MET A 1 81 ? -20.363 19.402 16.322 1.00 67.56 81 MET A C 1
ATOM 648 O O . MET A 1 81 ? -20.079 20.324 17.089 1.00 67.56 81 MET A O 1
ATOM 652 N N . LYS A 1 82 ? -20.271 18.126 16.692 1.00 71.12 82 LYS A N 1
ATOM 653 C CA . LYS A 1 82 ? -19.557 17.722 17.901 1.00 71.12 82 LYS A CA 1
ATOM 654 C C . LYS A 1 82 ? -18.102 17.486 17.515 1.00 71.12 82 LYS A C 1
ATOM 656 O O . LYS A 1 82 ? -17.825 16.697 16.620 1.00 71.12 82 LYS A O 1
ATOM 661 N N . LYS A 1 83 ? -17.177 18.165 18.193 1.00 61.44 83 LYS A N 1
ATOM 662 C CA . LYS A 1 83 ? -15.767 17.782 18.142 1.00 61.44 83 LYS A CA 1
ATOM 663 C C . LYS A 1 83 ? -15.656 16.437 18.852 1.00 61.44 83 LYS A C 1
ATOM 665 O O . LYS A 1 83 ? -15.849 16.387 20.068 1.00 61.44 83 LYS A O 1
ATOM 670 N N . ASP A 1 84 ? -15.436 15.371 18.095 1.00 60.84 84 ASP A N 1
ATOM 671 C CA . ASP A 1 84 ? -15.164 14.071 18.695 1.00 60.84 84 ASP A CA 1
ATOM 672 C C . ASP A 1 84 ? -13.891 14.159 19.545 1.00 60.84 84 ASP A C 1
ATOM 674 O O . ASP A 1 84 ? -12.965 14.930 19.263 1.00 60.84 84 ASP A O 1
ATOM 678 N N . GLU A 1 85 ? -13.892 13.426 20.657 1.00 61.88 85 GLU A N 1
ATOM 679 C CA . GLU A 1 85 ? -12.691 13.278 21.466 1.00 61.88 85 GLU A CA 1
ATOM 680 C C . GLU A 1 85 ? -11.630 12.582 20.619 1.00 61.88 85 GLU A C 1
ATOM 682 O O . GLU A 1 85 ? -11.916 11.611 19.920 1.00 61.88 85 GLU A O 1
ATOM 687 N N . ILE A 1 86 ? -10.403 13.102 20.662 1.00 65.50 86 ILE A N 1
ATOM 688 C CA . ILE A 1 86 ? -9.281 12.498 19.949 1.00 65.50 86 ILE A CA 1
ATOM 689 C C . ILE A 1 86 ? -8.981 11.173 20.646 1.00 65.50 86 ILE A C 1
ATOM 691 O O . ILE A 1 86 ? -8.315 11.144 21.681 1.00 65.50 86 ILE A O 1
ATOM 695 N N . VAL A 1 87 ? -9.491 10.085 20.081 1.00 71.06 87 VAL A N 1
ATOM 696 C CA . VAL A 1 87 ? -9.164 8.731 20.509 1.00 71.06 87 VAL A CA 1
ATOM 697 C C . VAL A 1 87 ? -7.708 8.475 20.128 1.00 71.06 87 VAL A C 1
ATOM 699 O O . VAL A 1 87 ? -7.342 8.527 18.959 1.00 71.06 87 VAL A O 1
ATOM 702 N N . SER A 1 88 ? -6.841 8.281 21.120 1.00 83.38 88 SER A N 1
ATOM 703 C CA . SER A 1 88 ? -5.408 8.035 20.900 1.00 83.38 88 SER A CA 1
ATOM 704 C C . SER A 1 88 ? -5.039 6.553 20.898 1.00 83.38 88 SER A C 1
ATOM 706 O O . SER A 1 88 ? -3.973 6.188 20.397 1.00 83.38 88 SER A O 1
ATOM 708 N N . THR A 1 89 ? -5.900 5.714 21.474 1.00 91.69 89 THR A N 1
ATOM 709 C CA . THR A 1 89 ? -5.712 4.269 21.618 1.00 91.69 89 THR A CA 1
ATOM 710 C C . THR A 1 89 ? -6.960 3.518 21.181 1.00 91.69 89 THR A C 1
ATOM 712 O O . THR A 1 89 ? -8.064 4.050 21.217 1.00 91.69 89 THR A O 1
ATOM 715 N N . ILE A 1 90 ? -6.768 2.282 20.745 1.00 93.12 90 ILE A N 1
ATOM 716 C CA . ILE A 1 90 ? -7.821 1.351 20.350 1.00 93.12 90 ILE A CA 1
ATOM 717 C C . ILE A 1 90 ? -7.566 0.023 21.060 1.00 93.12 90 ILE A C 1
ATOM 719 O O . ILE A 1 90 ? -6.408 -0.326 21.325 1.00 93.12 90 ILE A O 1
ATOM 723 N N . SER A 1 91 ? -8.626 -0.714 21.397 1.00 95.69 91 SER A N 1
ATOM 724 C CA . SER A 1 91 ? -8.438 -2.041 21.980 1.00 95.69 91 SER A CA 1
ATOM 725 C C . SER A 1 91 ? -7.780 -2.980 20.968 1.00 95.69 91 SER A C 1
ATOM 727 O O . SER A 1 91 ? -7.985 -2.870 19.756 1.00 95.69 91 SER A O 1
ATOM 729 N N . LEU A 1 92 ? -7.005 -3.946 21.454 1.00 95.94 92 LEU A N 1
ATOM 730 C CA . LEU A 1 92 ? -6.351 -4.931 20.594 1.00 95.94 92 LEU A CA 1
ATOM 731 C C . LEU A 1 92 ? -7.367 -5.718 19.751 1.00 95.94 92 LEU A C 1
ATOM 733 O O . LEU A 1 92 ? -7.111 -6.003 18.583 1.00 95.94 92 LEU A O 1
ATOM 737 N N . SER A 1 93 ? -8.531 -6.046 20.318 1.00 95.62 93 SER A N 1
ATOM 738 C CA . SER A 1 93 ? -9.594 -6.746 19.591 1.00 95.62 93 SER A CA 1
ATOM 739 C C . SER A 1 93 ? -10.146 -5.934 18.424 1.00 95.62 93 SER A C 1
ATOM 741 O O . SER A 1 93 ? -10.342 -6.491 17.347 1.00 95.62 93 SER A O 1
ATOM 743 N N . GLU A 1 94 ? -10.364 -4.632 18.618 1.00 95.62 94 GLU A N 1
ATOM 744 C CA . GLU A 1 94 ? -10.847 -3.747 17.553 1.00 95.62 94 GLU A CA 1
ATOM 745 C C . GLU A 1 94 ? -9.763 -3.542 16.488 1.00 95.62 94 GLU A C 1
ATOM 747 O O . GLU A 1 94 ? -10.055 -3.628 15.302 1.00 95.62 94 GLU A O 1
ATOM 752 N N . ALA A 1 95 ? -8.494 -3.390 16.885 1.00 96.25 95 ALA A N 1
ATOM 753 C CA . ALA A 1 95 ? -7.382 -3.302 15.938 1.00 96.25 95 ALA A CA 1
ATOM 754 C C . ALA A 1 95 ? -7.273 -4.548 15.038 1.00 96.25 95 ALA A C 1
ATOM 756 O O . ALA A 1 95 ? -7.017 -4.436 13.839 1.00 96.25 95 ALA A O 1
ATOM 757 N N . ILE A 1 96 ? -7.476 -5.744 15.602 1.00 97.25 96 ILE A N 1
ATOM 758 C CA . ILE A 1 96 ? -7.503 -6.998 14.836 1.00 97.25 96 ILE A CA 1
ATOM 759 C C . ILE A 1 96 ? -8.705 -7.028 13.882 1.00 97.25 96 ILE A C 1
ATOM 761 O O . ILE A 1 96 ? -8.547 -7.413 12.722 1.00 97.25 96 ILE A O 1
ATOM 765 N N . GLU A 1 97 ? -9.889 -6.616 14.344 1.00 97.19 97 GLU A N 1
ATOM 766 C CA . GLU A 1 97 ? -11.098 -6.541 13.514 1.00 97.19 97 GLU A CA 1
ATOM 767 C C . GLU A 1 97 ? -10.918 -5.572 12.336 1.00 97.19 97 GLU A C 1
ATOM 769 O O . GLU A 1 97 ? -11.233 -5.931 11.200 1.00 97.19 97 GLU A O 1
ATOM 774 N N . ASP A 1 98 ? -10.338 -4.395 12.578 1.00 95.50 98 ASP A N 1
ATOM 775 C CA . ASP A 1 98 ? -10.055 -3.392 11.550 1.00 95.50 98 ASP A CA 1
ATOM 776 C C . ASP A 1 98 ? -9.077 -3.919 10.494 1.00 95.50 98 ASP A C 1
ATOM 778 O O . ASP A 1 98 ? -9.302 -3.740 9.294 1.00 95.50 98 ASP A O 1
ATOM 782 N N . VAL A 1 99 ? -8.016 -4.623 10.910 1.00 97.56 99 VAL A N 1
ATOM 783 C CA . VAL A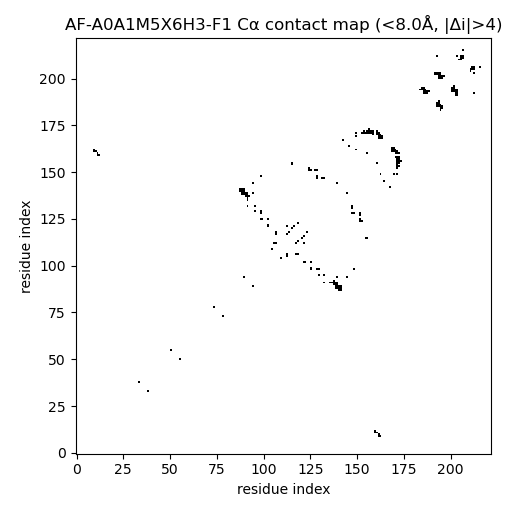 1 99 ? -7.070 -5.259 9.979 1.00 97.56 99 VAL A CA 1
ATOM 784 C C . VAL A 1 99 ? -7.776 -6.320 9.135 1.00 97.56 99 VAL A C 1
ATOM 786 O O . VAL A 1 99 ? -7.645 -6.319 7.910 1.00 97.56 99 VAL A O 1
ATOM 789 N N . GLU A 1 100 ? -8.553 -7.211 9.749 1.00 98.00 100 GLU A N 1
ATOM 790 C CA . GLU A 1 100 ? -9.307 -8.237 9.019 1.00 98.00 100 GLU A CA 1
ATOM 791 C C . GLU A 1 100 ? -10.300 -7.620 8.025 1.00 98.00 100 GLU A C 1
ATOM 793 O O . GLU A 1 100 ? -10.388 -8.041 6.866 1.00 98.00 100 GLU A O 1
ATOM 798 N N . TYR A 1 101 ? -11.024 -6.583 8.445 1.00 97.19 101 TYR A N 1
ATOM 799 C CA . TYR A 1 101 ? -11.952 -5.863 7.583 1.00 97.19 101 TYR A CA 1
ATOM 800 C C . TYR A 1 101 ? -11.232 -5.188 6.412 1.00 97.19 101 TYR A C 1
ATOM 802 O O . TYR A 1 101 ? -11.639 -5.364 5.261 1.00 97.19 101 TYR A O 1
ATOM 810 N N . MET A 1 102 ? -10.128 -4.485 6.675 1.00 96.12 102 MET A N 1
ATOM 811 C CA . MET A 1 102 ? -9.317 -3.840 5.645 1.00 96.12 102 MET A CA 1
ATOM 812 C C . MET A 1 102 ? -8.873 -4.848 4.579 1.00 96.12 102 MET A C 1
ATOM 814 O O . MET A 1 102 ? -9.066 -4.602 3.391 1.00 96.12 102 MET A O 1
ATOM 818 N N . PHE A 1 103 ? -8.345 -6.012 4.967 1.00 97.38 103 PHE A N 1
ATOM 819 C CA . PHE A 1 103 ? -7.909 -7.023 3.996 1.00 97.38 103 PHE A CA 1
ATOM 820 C C . PHE A 1 103 ? -9.061 -7.641 3.194 1.00 97.38 103 PHE A C 1
ATOM 822 O O . PHE A 1 103 ? -8.871 -7.978 2.023 1.00 97.38 103 PHE A O 1
ATOM 829 N N . ASN A 1 104 ? -10.265 -7.733 3.765 1.00 94.81 104 ASN A N 1
ATOM 830 C CA . ASN A 1 104 ? -11.457 -8.105 3.002 1.00 94.81 104 ASN A CA 1
ATOM 831 C C . ASN A 1 104 ? -11.819 -7.034 1.964 1.00 94.81 104 ASN A C 1
ATOM 833 O O . ASN A 1 104 ? -12.100 -7.371 0.813 1.00 94.81 104 ASN A O 1
ATOM 837 N N . VAL A 1 105 ? -11.768 -5.750 2.331 1.00 95.25 105 VAL A N 1
ATOM 838 C CA . VAL A 1 105 ? -11.989 -4.647 1.382 1.00 95.25 105 VAL A CA 1
ATOM 839 C C . VAL A 1 105 ? -10.954 -4.693 0.259 1.00 95.25 105 VAL A C 1
ATOM 841 O O . VAL A 1 105 ? -11.331 -4.628 -0.909 1.00 95.25 105 VAL A O 1
ATOM 844 N N . LEU A 1 106 ? -9.672 -4.888 0.578 1.00 94.88 106 LEU A N 1
ATOM 845 C CA . LEU A 1 106 ? -8.619 -5.026 -0.432 1.00 94.88 106 LEU A CA 1
ATOM 846 C C . LEU A 1 106 ? -8.916 -6.182 -1.396 1.00 94.88 106 LEU A C 1
ATOM 848 O O . LEU A 1 106 ? -8.868 -5.994 -2.606 1.00 94.88 106 LEU A O 1
ATOM 852 N N . LYS A 1 107 ? -9.305 -7.352 -0.885 1.00 95.31 107 LYS A N 1
ATOM 853 C CA . LYS A 1 107 ? -9.600 -8.523 -1.722 1.00 95.31 107 LYS A CA 1
ATOM 854 C C . LYS A 1 107 ? -10.747 -8.299 -2.707 1.00 95.31 107 LYS A C 1
ATOM 856 O O . LYS A 1 107 ? -10.675 -8.757 -3.844 1.00 95.31 107 LYS A O 1
ATOM 861 N N . TYR A 1 108 ? -11.818 -7.637 -2.275 1.00 91.75 108 TYR A N 1
ATOM 862 C CA . TYR A 1 108 ? -13.046 -7.549 -3.073 1.00 91.75 108 TYR A CA 1
ATOM 863 C C . TYR A 1 108 ? -13.233 -6.221 -3.808 1.00 91.75 108 TYR A C 1
ATOM 865 O O . TYR A 1 108 ? -14.035 -6.164 -4.739 1.00 91.75 108 TYR A O 1
ATOM 873 N N . ALA A 1 109 ? -12.528 -5.163 -3.406 1.00 91.12 109 ALA A N 1
ATOM 874 C CA . ALA A 1 109 ? -12.746 -3.817 -3.928 1.00 91.12 109 ALA A CA 1
ATOM 875 C C . ALA A 1 109 ? -11.494 -3.157 -4.514 1.00 91.12 109 ALA A C 1
ATOM 877 O O . ALA A 1 109 ? -11.647 -2.185 -5.251 1.00 91.12 109 ALA A O 1
ATOM 878 N N . TYR A 1 110 ? -10.280 -3.649 -4.235 1.00 93.06 110 TYR A N 1
ATOM 879 C CA . TYR A 1 110 ? -9.062 -3.057 -4.788 1.00 93.06 110 TYR A CA 1
ATOM 880 C C . TYR A 1 110 ? -8.698 -3.696 -6.142 1.00 93.06 110 TYR A C 1
ATOM 882 O O . TYR A 1 110 ? -8.295 -4.859 -6.178 1.00 93.06 110 TYR A O 1
ATOM 890 N N . PRO A 1 111 ? -8.775 -2.966 -7.275 1.00 91.38 111 PRO A N 1
ATOM 891 C CA . PRO A 1 111 ? -8.514 -3.546 -8.597 1.00 91.38 111 PRO A CA 1
ATOM 892 C C . PRO A 1 111 ? -7.076 -4.047 -8.780 1.00 91.38 111 PRO A C 1
ATOM 894 O O . PRO A 1 111 ? -6.833 -4.944 -9.583 1.00 91.38 111 PRO A O 1
ATOM 897 N N . GLY A 1 112 ? -6.123 -3.484 -8.028 1.00 92.00 112 GLY A N 1
ATOM 898 C CA . GLY A 1 112 ? -4.722 -3.898 -8.046 1.00 92.00 112 GLY A CA 1
ATOM 899 C C . GLY A 1 112 ? -4.445 -5.219 -7.320 1.00 92.00 112 GLY A C 1
ATOM 900 O O . GLY A 1 112 ? -3.322 -5.708 -7.395 1.00 92.00 112 GLY A O 1
ATOM 901 N N . TYR A 1 113 ? -5.427 -5.819 -6.637 1.00 94.69 113 TYR A N 1
ATOM 902 C CA . TYR A 1 113 ? -5.215 -6.978 -5.763 1.00 94.69 113 TYR A CA 1
ATOM 903 C C . TYR A 1 113 ? -4.489 -8.143 -6.456 1.00 94.69 113 TYR A C 1
ATOM 905 O O . TYR A 1 113 ? -3.407 -8.549 -6.032 1.00 94.69 113 TYR A O 1
ATOM 913 N N . GLU A 1 114 ? -5.039 -8.643 -7.565 1.00 95.44 114 GLU A N 1
ATOM 914 C CA . GLU A 1 114 ? -4.425 -9.738 -8.333 1.00 95.44 114 GLU A CA 1
ATOM 915 C C . GLU A 1 114 ? -3.106 -9.311 -8.991 1.00 95.44 114 GLU A C 1
ATOM 917 O O . GLU A 1 114 ? -2.147 -10.082 -9.031 1.00 95.44 114 GLU A O 1
ATOM 922 N N . TYR A 1 115 ? -3.021 -8.060 -9.453 1.00 95.44 115 TYR A N 1
ATOM 923 C CA . TYR A 1 115 ? -1.817 -7.519 -10.086 1.00 95.44 115 TYR A CA 1
ATOM 924 C C . TYR A 1 115 ? -0.615 -7.504 -9.128 1.00 95.44 115 TYR A C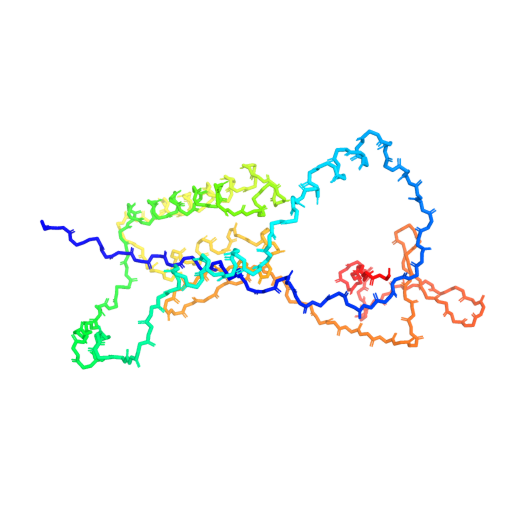 1
ATOM 926 O O . TYR A 1 115 ? 0.487 -7.894 -9.512 1.00 95.44 115 TYR A O 1
ATOM 934 N N . PHE A 1 116 ? -0.831 -7.137 -7.862 1.00 96.31 116 PHE A N 1
ATOM 935 C CA . PHE A 1 116 ? 0.205 -7.111 -6.824 1.00 96.31 116 PHE A CA 1
ATOM 936 C C . PHE A 1 116 ? 0.417 -8.472 -6.122 1.00 96.31 116 PHE A C 1
ATOM 938 O O . PHE A 1 116 ? 1.056 -8.559 -5.071 1.00 96.31 116 PHE A O 1
ATOM 945 N N . GLY A 1 117 ? -0.061 -9.566 -6.726 1.00 95.50 117 GLY A N 1
ATOM 946 C CA . GLY A 1 117 ? 0.237 -10.944 -6.316 1.00 95.50 117 GLY A CA 1
ATOM 947 C C . GLY A 1 117 ? -0.866 -11.655 -5.529 1.00 95.50 117 GLY A C 1
ATOM 948 O O . GLY A 1 117 ? -0.627 -12.759 -5.029 1.00 95.50 117 GLY A O 1
ATOM 949 N N . GLY A 1 118 ? -2.055 -11.053 -5.435 1.00 96.81 118 GLY A N 1
ATOM 950 C CA . GLY A 1 118 ? -3.272 -11.678 -4.919 1.00 96.81 118 GLY A CA 1
ATOM 951 C C . GLY A 1 118 ? -3.134 -12.237 -3.500 1.00 96.81 118 GLY A C 1
ATOM 952 O O . GLY A 1 118 ? -2.335 -11.756 -2.690 1.00 96.81 118 GLY A O 1
ATOM 953 N N . ASP A 1 119 ? -3.883 -13.305 -3.209 1.00 98.00 119 ASP A N 1
ATOM 954 C CA . ASP A 1 119 ? -3.937 -13.936 -1.880 1.00 98.00 119 ASP A CA 1
ATOM 955 C C . ASP A 1 119 ? -2.539 -14.234 -1.311 1.00 98.00 119 ASP A C 1
ATOM 957 O O . ASP A 1 119 ? -2.292 -14.019 -0.127 1.00 98.00 119 ASP A O 1
ATOM 961 N N . LYS A 1 120 ? -1.588 -14.675 -2.146 1.00 97.94 120 LYS A N 1
ATOM 962 C CA . LYS A 1 120 ? -0.234 -15.026 -1.695 1.00 97.94 120 LYS A CA 1
ATOM 963 C C . LYS A 1 120 ? 0.476 -13.845 -1.028 1.00 97.94 120 LYS A C 1
ATOM 965 O O . LYS A 1 120 ? 1.083 -14.019 0.028 1.00 97.94 120 LYS A O 1
ATOM 970 N N . THR A 1 121 ? 0.443 -12.672 -1.653 1.00 97.94 121 THR A N 1
ATOM 971 C CA . THR A 1 121 ? 1.154 -11.493 -1.143 1.00 97.94 121 THR A CA 1
ATOM 972 C C . THR A 1 121 ? 0.365 -10.833 -0.019 1.00 97.94 121 THR A C 1
ATOM 974 O O . THR A 1 121 ? 0.914 -10.584 1.055 1.00 97.94 121 THR A O 1
ATOM 977 N N . PHE A 1 122 ? -0.935 -10.609 -0.228 1.00 98.31 122 PHE A N 1
ATOM 978 C CA . PHE A 1 122 ? -1.770 -9.887 0.728 1.00 98.31 122 PHE A CA 1
ATOM 979 C C . PHE A 1 122 ? -1.980 -10.677 2.023 1.00 98.31 122 PHE A C 1
ATOM 981 O O . PHE A 1 122 ? -1.824 -10.111 3.100 1.00 98.31 122 PHE A O 1
ATOM 988 N N . LEU A 1 123 ? -2.258 -11.985 1.970 1.00 98.19 123 LEU A N 1
ATOM 989 C CA . LEU A 1 123 ? -2.412 -12.765 3.204 1.00 98.19 123 LEU A CA 1
ATOM 990 C C . LEU A 1 123 ? -1.091 -12.869 3.970 1.00 98.19 123 LEU A C 1
ATOM 992 O O . LEU A 1 123 ? -1.095 -12.772 5.190 1.00 98.19 123 LEU A O 1
ATOM 996 N N . SER A 1 124 ? 0.051 -12.939 3.274 1.00 98.44 124 SER A N 1
ATOM 997 C CA . SER A 1 124 ? 1.355 -12.885 3.942 1.00 98.44 124 SER A CA 1
ATOM 998 C C . SER A 1 124 ? 1.580 -11.559 4.679 1.00 98.44 124 SER A C 1
ATOM 1000 O O . SER A 1 124 ? 2.108 -11.565 5.791 1.00 98.44 124 SER A O 1
ATOM 1002 N N . ALA A 1 125 ? 1.178 -10.428 4.090 1.00 98.38 125 ALA A N 1
ATOM 1003 C CA . ALA A 1 125 ? 1.227 -9.128 4.758 1.00 98.38 125 ALA A CA 1
ATOM 1004 C C . ALA A 1 125 ? 0.272 -9.073 5.961 1.00 98.38 125 ALA A C 1
ATOM 1006 O O . ALA A 1 125 ? 0.678 -8.646 7.043 1.00 98.38 125 ALA A O 1
ATOM 1007 N N . LYS A 1 126 ? -0.960 -9.578 5.804 1.00 98.50 126 LYS A N 1
ATOM 1008 C CA . LYS A 1 126 ? -1.946 -9.670 6.890 1.00 98.50 126 LYS A CA 1
ATOM 1009 C C . LYS A 1 126 ? -1.405 -10.467 8.069 1.00 98.50 126 LYS A C 1
ATOM 1011 O O . LYS A 1 126 ? -1.436 -9.989 9.198 1.00 98.50 126 LYS A O 1
ATOM 1016 N N . ASP A 1 127 ? -0.857 -11.648 7.805 1.00 98.44 127 ASP A N 1
ATOM 1017 C CA . ASP A 1 127 ? -0.340 -12.533 8.844 1.00 98.44 127 ASP A CA 1
ATOM 1018 C C . ASP A 1 127 ? 0.811 -11.875 9.612 1.00 98.44 127 ASP A C 1
ATOM 1020 O O . ASP A 1 127 ? 0.882 -11.984 10.833 1.00 98.44 127 ASP A O 1
ATOM 1024 N N . LYS A 1 128 ? 1.698 -11.134 8.934 1.00 98.38 128 LYS A N 1
ATOM 1025 C CA . LYS A 1 128 ? 2.762 -10.365 9.603 1.00 98.38 128 LYS A CA 1
ATOM 1026 C C . LYS A 1 128 ? 2.202 -9.281 10.520 1.00 98.38 128 LYS A C 1
ATOM 1028 O O . LYS A 1 128 ? 2.694 -9.139 11.638 1.00 98.38 128 LYS A O 1
ATOM 1033 N N . ILE A 1 129 ? 1.181 -8.553 10.070 1.00 98.31 129 ILE A N 1
ATOM 1034 C CA . ILE A 1 129 ? 0.508 -7.518 10.865 1.00 98.31 129 ILE A CA 1
ATOM 1035 C C . ILE A 1 129 ? -0.131 -8.147 12.104 1.00 98.31 129 ILE A C 1
ATOM 1037 O O . ILE A 1 129 ? 0.162 -7.724 13.218 1.00 98.31 129 ILE A O 1
ATOM 1041 N N . LEU A 1 130 ? -0.935 -9.199 11.936 1.00 97.94 130 LEU A N 1
ATOM 1042 C CA . LEU A 1 130 ? -1.610 -9.876 13.048 1.00 97.94 130 LEU A CA 1
ATOM 1043 C C . LEU A 1 130 ? -0.615 -10.497 14.038 1.00 97.94 130 LEU A C 1
ATOM 1045 O O . LEU A 1 130 ? -0.787 -10.375 15.250 1.00 97.94 130 LEU A O 1
ATOM 1049 N N . ASN A 1 131 ? 0.470 -11.094 13.540 1.00 97.25 131 ASN A N 1
ATOM 1050 C CA . ASN A 1 131 ? 1.546 -11.601 14.388 1.00 97.25 131 ASN A CA 1
ATOM 1051 C C . ASN A 1 131 ? 2.224 -10.472 15.177 1.00 97.25 131 ASN A C 1
ATOM 1053 O O . ASN A 1 131 ? 2.523 -10.648 16.355 1.00 97.25 131 ASN A O 1
ATOM 1057 N N . ASN A 1 132 ? 2.440 -9.302 14.571 1.00 96.12 132 ASN A N 1
ATOM 1058 C CA . ASN A 1 132 ? 2.981 -8.143 15.280 1.00 96.12 132 ASN A CA 1
ATOM 1059 C C . ASN A 1 132 ? 2.011 -7.653 16.371 1.00 96.12 132 ASN A C 1
ATOM 1061 O O . ASN A 1 132 ? 2.425 -7.454 17.513 1.00 96.12 132 ASN A O 1
ATOM 1065 N N . LEU A 1 133 ? 0.716 -7.564 16.054 1.00 95.38 133 LEU A N 1
ATOM 1066 C CA . LEU A 1 133 ? -0.328 -7.175 17.006 1.00 95.38 133 LEU A CA 1
ATOM 1067 C C . LEU A 1 133 ? -0.456 -8.151 18.187 1.00 95.38 133 LEU A C 1
ATOM 1069 O O . LEU A 1 133 ? -0.742 -7.723 19.300 1.00 95.38 133 LEU A O 1
ATOM 1073 N N . SER A 1 134 ? -0.158 -9.439 17.994 1.00 91.75 134 SER A N 1
ATOM 1074 C CA . SER A 1 134 ? -0.192 -10.439 19.075 1.00 91.75 134 SER A CA 1
ATOM 1075 C C . SER A 1 134 ? 0.814 -10.190 20.211 1.00 91.75 134 SER A C 1
ATOM 1077 O O . SER A 1 134 ? 0.701 -10.798 21.273 1.00 91.75 134 SER A O 1
ATOM 1079 N N . SER A 1 135 ? 1.793 -9.300 20.006 1.00 91.12 135 SER A N 1
ATOM 1080 C CA . SER A 1 135 ? 2.768 -8.911 21.035 1.00 91.12 135 SER A CA 1
ATOM 1081 C C . SER A 1 135 ? 2.255 -7.849 22.017 1.00 91.12 135 SER A C 1
ATOM 1083 O O . SER A 1 135 ? 2.928 -7.561 23.008 1.00 91.12 135 SER A O 1
ATOM 1085 N N . PHE A 1 136 ? 1.077 -7.277 21.760 1.00 91.81 136 PHE A N 1
ATOM 1086 C CA . PHE A 1 136 ? 0.430 -6.287 22.618 1.00 91.81 136 PHE A CA 1
ATOM 1087 C C . PHE A 1 136 ? -0.598 -6.956 23.541 1.00 91.81 136 PHE A C 1
ATOM 1089 O O . PHE A 1 136 ? -1.086 -8.046 23.255 1.00 91.81 136 PHE A O 1
ATOM 1096 N N . ASN A 1 137 ? -0.927 -6.301 24.660 1.00 85.31 137 ASN A N 1
ATOM 1097 C CA . ASN A 1 137 ? -1.812 -6.875 25.679 1.00 85.31 137 ASN A CA 1
ATOM 1098 C C . ASN A 1 137 ? -3.283 -6.466 25.485 1.00 85.31 137 ASN A C 1
ATOM 1100 O O . ASN A 1 137 ? -4.097 -7.291 25.086 1.00 85.31 137 ASN A O 1
ATOM 1104 N N . GLU A 1 138 ? -3.635 -5.211 25.787 1.00 88.56 138 GLU A N 1
ATOM 1105 C CA . GLU A 1 138 ? -5.041 -4.759 25.827 1.00 88.56 138 GLU A CA 1
ATOM 1106 C C . GLU A 1 138 ? -5.327 -3.594 24.878 1.00 88.56 138 GLU A C 1
ATOM 1108 O O . GLU A 1 138 ? -6.339 -3.613 24.181 1.00 88.56 138 GLU A O 1
ATOM 1113 N N . GLU A 1 139 ? -4.427 -2.614 24.800 1.00 93.81 139 GLU A N 1
ATOM 1114 C CA . GLU A 1 139 ? -4.579 -1.436 23.947 1.00 93.81 139 GLU A CA 1
ATOM 1115 C C . GLU A 1 139 ? -3.323 -1.177 23.118 1.00 93.81 139 GLU A C 1
ATOM 1117 O O . GLU A 1 139 ? -2.198 -1.498 23.515 1.00 93.81 139 GLU A O 1
ATOM 1122 N N . ILE A 1 140 ? -3.533 -0.546 21.968 1.00 95.25 140 ILE A N 1
ATOM 1123 C CA . ILE A 1 140 ? -2.489 -0.084 21.062 1.00 95.25 140 ILE A CA 1
ATOM 1124 C C . ILE A 1 140 ? -2.773 1.364 20.666 1.00 95.25 140 ILE A C 1
ATOM 1126 O O . ILE A 1 140 ? -3.924 1.781 20.545 1.00 95.25 140 ILE A O 1
ATOM 1130 N N . THR A 1 141 ? -1.722 2.160 20.473 1.00 93.38 141 THR A N 1
ATOM 1131 C CA . THR A 1 141 ? -1.898 3.522 19.955 1.00 93.38 141 THR A CA 1
ATOM 1132 C C . THR A 1 141 ? -2.236 3.487 18.466 1.00 93.38 141 THR A C 1
ATOM 1134 O O . THR A 1 141 ? -1.748 2.618 17.738 1.00 93.38 141 THR A O 1
ATOM 1137 N N . LEU A 1 142 ? -3.020 4.457 17.987 1.00 92.12 142 LEU A N 1
ATOM 1138 C CA . LEU A 1 142 ? -3.337 4.552 16.557 1.00 92.12 142 LEU A CA 1
ATOM 1139 C C . LEU A 1 142 ? -2.080 4.723 15.689 1.00 92.12 142 LEU A C 1
ATOM 1141 O O . LEU A 1 142 ? -2.014 4.163 14.600 1.00 92.12 142 LEU A O 1
ATOM 1145 N N . ASP A 1 143 ? -1.061 5.433 16.183 1.00 93.12 143 ASP A N 1
ATOM 1146 C CA . ASP A 1 143 ? 0.212 5.605 15.472 1.00 93.12 143 ASP A CA 1
ATOM 1147 C C . ASP A 1 143 ? 0.976 4.277 15.361 1.00 93.12 143 ASP A C 1
ATOM 1149 O O . ASP A 1 143 ? 1.549 3.966 14.317 1.00 93.12 143 ASP A O 1
ATOM 1153 N N . THR A 1 144 ? 0.965 3.457 16.418 1.00 94.62 144 THR A N 1
ATOM 1154 C CA . THR A 1 144 ? 1.567 2.118 16.374 1.00 94.62 144 THR A CA 1
ATOM 1155 C C . THR A 1 144 ? 0.818 1.216 15.396 1.00 94.62 144 THR A C 1
ATOM 1157 O O . THR A 1 144 ? 1.466 0.595 14.559 1.00 94.62 144 THR A O 1
ATOM 1160 N N . LEU A 1 145 ? -0.519 1.181 15.441 1.00 95.69 145 LEU A N 1
ATOM 1161 C CA . LEU A 1 145 ? -1.322 0.394 14.499 1.00 95.69 145 LEU A CA 1
ATOM 1162 C C . LEU A 1 145 ? -1.069 0.827 13.048 1.00 95.69 145 LEU A C 1
ATOM 1164 O O . LEU A 1 145 ? -0.809 -0.018 12.192 1.00 95.69 145 LEU A O 1
ATOM 1168 N N . PHE A 1 146 ? -1.083 2.138 12.790 1.00 95.75 146 PHE A N 1
ATOM 1169 C CA . PHE A 1 146 ? -0.792 2.711 11.479 1.00 95.75 146 PHE A CA 1
ATOM 1170 C C . PHE A 1 146 ? 0.571 2.246 10.959 1.00 95.75 146 PHE A C 1
ATOM 1172 O O . PHE A 1 146 ? 0.648 1.696 9.866 1.00 95.75 146 PHE A O 1
ATOM 1179 N N . ASN A 1 147 ? 1.629 2.384 11.761 1.00 95.56 147 ASN A N 1
ATOM 1180 C CA . ASN A 1 147 ? 2.978 1.969 11.372 1.00 95.56 147 ASN A CA 1
ATOM 1181 C C . ASN A 1 147 ? 3.094 0.452 11.163 1.00 95.56 147 ASN A C 1
ATOM 1183 O O . ASN A 1 147 ? 3.742 0.003 10.216 1.00 95.56 147 ASN A O 1
ATOM 1187 N N . THR A 1 148 ? 2.459 -0.356 12.015 1.00 96.25 148 THR A N 1
ATOM 1188 C CA . THR A 1 148 ? 2.448 -1.816 11.854 1.00 96.25 148 THR A CA 1
ATOM 1189 C C . THR A 1 148 ? 1.786 -2.217 10.536 1.00 96.25 148 THR A C 1
ATOM 1191 O O . THR A 1 148 ? 2.297 -3.100 9.846 1.00 96.25 148 THR A O 1
ATOM 1194 N N . ILE A 1 149 ? 0.691 -1.557 10.148 1.00 97.19 149 ILE A N 1
ATOM 1195 C CA . ILE A 1 149 ? 0.030 -1.797 8.862 1.00 97.19 149 ILE A CA 1
ATOM 1196 C C . ILE A 1 149 ? 0.930 -1.361 7.703 1.00 97.19 149 ILE A C 1
ATOM 1198 O O . ILE A 1 149 ? 1.246 -2.173 6.835 1.00 97.19 149 ILE A O 1
ATOM 1202 N N . THR A 1 150 ? 1.355 -0.098 7.680 1.00 96.00 150 THR A N 1
ATOM 1203 C CA . THR A 1 150 ? 1.998 0.514 6.507 1.00 96.00 150 THR A CA 1
ATOM 1204 C C . THR A 1 150 ? 3.353 -0.109 6.182 1.00 96.00 150 THR A C 1
ATOM 1206 O O . THR A 1 150 ? 3.633 -0.382 5.020 1.00 96.00 150 THR A O 1
ATOM 1209 N N . THR A 1 151 ? 4.143 -0.485 7.191 1.00 95.38 151 THR A N 1
ATOM 1210 C CA . THR A 1 151 ? 5.430 -1.188 6.996 1.00 95.38 151 THR A CA 1
ATOM 1211 C C . THR A 1 151 ? 5.307 -2.563 6.329 1.00 95.38 151 THR A C 1
ATOM 1213 O O . THR A 1 151 ? 6.305 -3.127 5.884 1.00 95.38 151 THR A O 1
ATOM 1216 N N . ASN A 1 152 ? 4.097 -3.123 6.238 1.00 96.81 152 ASN A N 1
ATOM 1217 C CA . ASN A 1 152 ? 3.829 -4.391 5.559 1.00 96.81 152 ASN A CA 1
ATOM 1218 C C . ASN A 1 152 ? 3.171 -4.212 4.177 1.00 96.81 152 ASN A C 1
ATOM 1220 O O . ASN A 1 152 ? 2.816 -5.216 3.559 1.00 96.81 152 ASN A O 1
ATOM 1224 N N . MET A 1 153 ? 3.028 -2.977 3.677 1.00 95.31 153 MET A N 1
ATOM 1225 C CA . MET A 1 153 ? 2.288 -2.651 2.444 1.00 95.31 153 MET A CA 1
ATOM 1226 C C . MET A 1 153 ? 3.154 -2.130 1.285 1.00 95.31 153 MET A C 1
ATOM 1228 O O . MET A 1 153 ? 2.624 -1.894 0.203 1.00 95.31 153 MET A O 1
ATOM 1232 N N . ASP A 1 154 ? 4.481 -2.047 1.445 1.00 93.19 154 ASP A N 1
ATOM 1233 C CA . ASP A 1 154 ? 5.415 -1.510 0.430 1.00 93.19 154 ASP A CA 1
ATOM 1234 C C . ASP A 1 154 ? 5.365 -2.232 -0.933 1.00 93.19 154 ASP A C 1
ATOM 1236 O O . ASP A 1 154 ? 5.865 -1.732 -1.941 1.00 93.19 154 ASP A O 1
ATOM 1240 N N . PHE A 1 155 ? 4.791 -3.434 -0.998 1.00 95.25 155 PHE A N 1
ATOM 1241 C CA . PHE A 1 155 ? 4.646 -4.170 -2.255 1.00 95.25 155 PHE A CA 1
ATOM 1242 C C . PHE A 1 155 ? 3.591 -3.555 -3.194 1.00 95.25 155 PHE A C 1
ATOM 1244 O O . PHE A 1 155 ? 3.601 -3.852 -4.390 1.00 95.25 155 PHE A O 1
ATOM 1251 N N . ILE A 1 156 ? 2.700 -2.704 -2.676 1.00 95.25 156 ILE A N 1
ATOM 1252 C CA . ILE A 1 156 ? 1.668 -2.009 -3.449 1.00 95.25 156 ILE A CA 1
ATOM 1253 C C . ILE A 1 156 ? 2.297 -0.763 -4.078 1.00 95.25 156 ILE A C 1
ATOM 1255 O O . ILE A 1 156 ? 2.286 0.311 -3.505 1.00 95.25 156 ILE A O 1
ATOM 1259 N N . GLN A 1 157 ? 2.885 -0.883 -5.263 1.00 93.06 157 GLN A N 1
ATOM 1260 C CA . GLN A 1 157 ? 3.469 0.266 -5.970 1.00 93.06 157 GLN A CA 1
ATOM 1261 C C . GLN A 1 157 ? 2.401 0.967 -6.827 1.00 93.06 157 GLN A C 1
ATOM 1263 O O . GLN A 1 157 ? 2.448 0.915 -8.056 1.00 93.06 157 GLN A O 1
ATOM 1268 N N . ASP A 1 158 ? 1.402 1.561 -6.167 1.00 91.31 158 ASP A N 1
ATOM 1269 C CA . ASP A 1 158 ? 0.256 2.239 -6.786 1.00 91.31 158 ASP A CA 1
ATOM 1270 C C . ASP A 1 158 ? 0.046 3.626 -6.174 1.00 91.31 158 ASP A C 1
ATOM 1272 O O . ASP A 1 158 ? -0.350 3.743 -5.019 1.00 91.31 158 ASP A O 1
ATOM 1276 N N . GLY A 1 159 ? 0.250 4.674 -6.975 1.00 87.00 159 GLY A N 1
ATOM 1277 C CA . GLY A 1 159 ? 0.072 6.067 -6.552 1.00 87.00 159 GLY A CA 1
ATOM 1278 C C . GLY A 1 159 ? -1.382 6.501 -6.331 1.00 87.00 159 GLY A C 1
ATOM 1279 O O . GLY A 1 159 ? -1.628 7.677 -6.109 1.00 87.00 159 GLY A O 1
ATOM 1280 N N . HIS A 1 160 ? -2.368 5.604 -6.435 1.00 89.56 160 HIS A N 1
ATOM 1281 C CA . HIS A 1 160 ? -3.743 5.862 -5.979 1.00 89.56 160 HIS A CA 1
ATOM 1282 C C . HIS A 1 160 ? -4.038 5.220 -4.622 1.00 89.56 160 HIS A C 1
A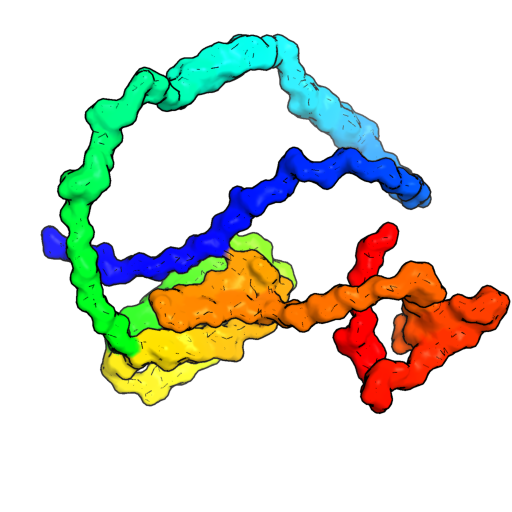TOM 1284 O O . HIS A 1 160 ? -5.126 5.414 -4.072 1.00 89.56 160 HIS A O 1
ATOM 1290 N N . PHE A 1 161 ? -3.112 4.414 -4.106 1.00 92.38 161 PHE A N 1
ATOM 1291 C CA . PHE A 1 161 ? -3.287 3.701 -2.859 1.00 92.38 161 PHE A CA 1
ATOM 1292 C C . PHE A 1 161 ? -2.784 4.551 -1.696 1.00 92.38 161 PHE A C 1
ATOM 1294 O O . PHE A 1 161 ? -1.591 4.793 -1.564 1.00 92.38 161 PHE A O 1
ATOM 1301 N N . TYR A 1 162 ? -3.697 4.956 -0.817 1.00 91.50 162 TYR A N 1
ATOM 1302 C CA . TYR A 1 162 ? -3.366 5.763 0.352 1.00 91.50 162 TYR A CA 1
ATOM 1303 C C . TYR A 1 162 ? -3.989 5.179 1.612 1.00 91.50 162 TYR A C 1
ATOM 1305 O O . TYR A 1 162 ? -5.162 4.799 1.626 1.00 91.50 162 TYR A O 1
ATOM 1313 N N . ILE A 1 163 ? -3.214 5.178 2.695 1.00 91.69 163 ILE A N 1
ATOM 1314 C CA . ILE A 1 163 ? -3.710 4.934 4.052 1.00 91.69 163 ILE A CA 1
ATOM 1315 C C . ILE A 1 163 ? -3.509 6.221 4.840 1.00 91.69 163 ILE A C 1
ATOM 1317 O O . ILE A 1 163 ? -2.412 6.779 4.848 1.00 91.69 163 ILE A O 1
ATOM 1321 N N . TYR A 1 164 ? -4.554 6.700 5.506 1.00 88.94 164 TYR A N 1
ATOM 1322 C CA . TYR A 1 164 ? -4.491 7.937 6.274 1.00 88.94 164 TYR A CA 1
ATOM 1323 C C . TYR A 1 164 ? -5.199 7.825 7.617 1.00 88.94 164 TYR A C 1
ATOM 1325 O O . TYR A 1 164 ? -6.110 7.024 7.818 1.00 88.94 164 TYR A O 1
ATOM 1333 N N . THR A 1 165 ? -4.757 8.676 8.528 1.00 84.75 165 THR A N 1
ATOM 1334 C CA . THR A 1 165 ? -5.403 9.018 9.789 1.00 84.75 165 THR A CA 1
ATOM 1335 C C . THR A 1 165 ? -5.456 10.542 9.884 1.00 84.75 165 THR A C 1
ATOM 1337 O O . THR A 1 165 ? -4.901 11.243 9.039 1.00 84.75 165 THR A O 1
ATOM 1340 N N . ASP A 1 166 ? -6.049 11.081 10.947 1.00 80.31 166 ASP A N 1
ATOM 1341 C CA . ASP A 1 166 ? -6.038 12.531 11.190 1.00 80.31 166 ASP A CA 1
ATOM 1342 C C . ASP A 1 166 ? -4.622 13.120 11.348 1.00 80.31 166 ASP A C 1
ATOM 1344 O O . ASP A 1 166 ? -4.444 14.336 11.275 1.00 80.31 166 ASP A O 1
ATOM 1348 N N . LYS A 1 167 ? -3.613 12.277 11.610 1.00 82.88 167 LYS A N 1
ATOM 1349 C CA . LYS A 1 167 ? -2.234 12.702 11.899 1.00 82.88 167 LYS A CA 1
ATOM 1350 C C . LYS A 1 167 ? -1.206 12.225 10.882 1.00 82.88 167 LYS A C 1
ATOM 1352 O O . LYS A 1 167 ? -0.184 12.887 10.730 1.00 82.88 167 LYS A O 1
ATOM 1357 N N . ASN A 1 168 ? -1.449 11.095 10.221 1.00 86.25 168 ASN A N 1
ATOM 1358 C CA . ASN A 1 168 ? -0.467 10.444 9.362 1.00 86.25 168 ASN A CA 1
ATOM 1359 C C . ASN A 1 168 ? -1.072 10.104 8.000 1.00 86.25 168 ASN A C 1
ATOM 1361 O O . ASN A 1 168 ? -2.259 9.809 7.885 1.00 86.25 168 ASN A O 1
ATOM 1365 N N . SER A 1 169 ? -0.227 10.076 6.977 1.00 91.81 169 SER A N 1
ATOM 1366 C CA . SER A 1 169 ? -0.564 9.595 5.641 1.00 91.81 169 SER A CA 1
ATOM 1367 C C . SER A 1 169 ? 0.566 8.717 5.126 1.00 91.81 169 SER A C 1
ATOM 1369 O O . SER A 1 169 ? 1.736 9.010 5.370 1.00 91.81 169 SER A O 1
ATOM 1371 N N . TYR A 1 170 ? 0.221 7.657 4.411 1.00 92.69 170 TYR A N 1
ATOM 1372 C CA . TYR A 1 170 ? 1.170 6.737 3.807 1.00 92.69 170 TYR A CA 1
ATOM 1373 C C . TYR A 1 170 ? 0.789 6.479 2.354 1.00 92.69 170 TYR A C 1
ATOM 1375 O O . TYR A 1 170 ? -0.356 6.121 2.062 1.00 92.69 170 TYR A O 1
ATOM 1383 N N . ASP A 1 171 ? 1.781 6.661 1.487 1.00 91.81 171 ASP A N 1
ATOM 1384 C CA . ASP A 1 171 ? 1.784 6.303 0.074 1.00 91.81 171 ASP A CA 1
ATOM 1385 C C . ASP A 1 171 ? 2.936 5.301 -0.137 1.00 91.81 171 ASP A C 1
ATOM 1387 O O . ASP A 1 171 ? 4.097 5.661 0.084 1.00 91.81 171 ASP A O 1
ATOM 1391 N N . PRO A 1 172 ? 2.651 4.038 -0.490 1.00 89.44 172 PRO A N 1
ATOM 1392 C CA . PRO A 1 172 ? 3.682 3.040 -0.768 1.00 89.44 172 PRO A CA 1
ATOM 1393 C C . PRO A 1 172 ? 4.413 3.280 -2.101 1.00 89.44 172 PRO A C 1
ATOM 1395 O O . PRO A 1 172 ? 5.452 2.658 -2.354 1.00 89.44 172 PRO A O 1
ATOM 1398 N N . CYS A 1 173 ? 3.878 4.132 -2.981 1.00 87.62 173 CYS A N 1
ATOM 1399 C CA . CYS A 1 173 ? 4.438 4.387 -4.297 1.00 87.62 173 CYS A CA 1
ATOM 1400 C C . CYS A 1 173 ? 5.773 5.125 -4.178 1.00 87.62 173 CYS A C 1
ATOM 1402 O O . CYS A 1 173 ? 5.867 6.219 -3.622 1.00 87.62 173 CYS A O 1
ATOM 1404 N N . LYS A 1 174 ? 6.835 4.532 -4.728 1.00 83.38 174 LYS A N 1
ATOM 1405 C CA . LYS A 1 174 ? 8.145 5.183 -4.751 1.00 83.38 174 LYS A CA 1
ATOM 1406 C C . LYS A 1 174 ? 8.108 6.429 -5.626 1.00 83.38 174 LYS A C 1
ATOM 1408 O O . LYS A 1 174 ? 7.735 6.376 -6.798 1.00 83.38 174 LYS A O 1
ATOM 1413 N N . GLU A 1 175 ? 8.594 7.530 -5.071 1.00 78.75 175 GLU A N 1
ATOM 1414 C CA . GLU A 1 175 ? 8.814 8.751 -5.829 1.00 78.75 175 GLU A CA 1
ATOM 1415 C C . GLU A 1 175 ? 10.003 8.582 -6.781 1.00 78.75 175 GLU A C 1
ATOM 1417 O O . GLU A 1 175 ? 11.093 8.152 -6.393 1.00 78.75 175 GLU A O 1
ATOM 1422 N N . TYR A 1 176 ? 9.795 8.957 -8.040 1.00 73.69 176 TYR A N 1
ATOM 1423 C CA . TYR A 1 176 ? 10.845 9.018 -9.047 1.00 73.69 176 TYR A CA 1
ATOM 1424 C C . TYR A 1 176 ? 10.946 10.441 -9.582 1.00 73.69 176 TYR A C 1
ATOM 1426 O O . TYR A 1 176 ? 9.951 11.037 -9.996 1.00 73.69 176 TYR A O 1
ATOM 1434 N N . TYR A 1 177 ? 12.166 10.970 -9.638 1.00 74.25 177 TYR A N 1
ATOM 1435 C CA . TYR A 1 177 ? 12.431 12.201 -10.371 1.00 74.25 177 TYR A CA 1
ATOM 1436 C C . TYR A 1 177 ? 12.492 11.881 -11.858 1.00 74.25 177 TYR A C 1
ATOM 1438 O O . TYR A 1 177 ? 13.400 11.191 -12.326 1.00 74.25 177 TYR A O 1
ATOM 1446 N N . TYR A 1 178 ? 11.516 12.386 -12.605 1.00 73.94 178 TYR A N 1
ATOM 1447 C CA . TYR A 1 178 ? 11.537 12.287 -14.053 1.00 73.94 178 TYR A CA 1
ATOM 1448 C C . TYR A 1 178 ? 12.562 13.273 -14.619 1.00 73.94 178 TYR A C 1
ATOM 1450 O O . TYR A 1 178 ? 12.366 14.488 -14.578 1.00 73.94 178 TYR A O 1
ATOM 1458 N N . LEU A 1 179 ? 13.662 12.738 -15.143 1.00 73.62 179 LEU A N 1
ATOM 1459 C CA . LEU A 1 179 ? 14.658 13.494 -15.890 1.00 73.62 179 LEU A CA 1
ATOM 1460 C C . LEU A 1 179 ? 14.516 13.140 -17.368 1.00 73.62 179 LEU A C 1
ATOM 1462 O O . LEU A 1 179 ? 14.766 12.004 -17.767 1.00 73.62 179 LEU A O 1
ATOM 1466 N N . ASN A 1 180 ? 14.121 14.121 -18.174 1.00 73.69 180 ASN A N 1
ATOM 1467 C CA . ASN A 1 180 ? 14.137 14.014 -19.625 1.00 73.69 180 ASN A CA 1
ATOM 1468 C C . ASN A 1 180 ? 15.277 14.871 -20.172 1.00 73.69 180 ASN A C 1
ATOM 1470 O O . ASN A 1 180 ? 15.445 16.021 -19.766 1.00 73.69 180 ASN A O 1
ATOM 1474 N N . ASN A 1 181 ? 16.051 14.291 -21.081 1.00 74.56 181 ASN A N 1
ATOM 1475 C CA . ASN A 1 181 ? 16.991 15.019 -21.906 1.00 74.56 181 ASN A CA 1
ATOM 1476 C C . ASN A 1 181 ? 16.726 14.648 -23.369 1.00 74.56 181 ASN A C 1
ATOM 1478 O O . ASN A 1 181 ? 16.991 13.516 -23.774 1.00 74.56 181 ASN A O 1
ATOM 1482 N N . GLU A 1 182 ? 16.214 15.602 -24.147 1.00 76.81 182 GLU A N 1
ATOM 1483 C CA . GLU A 1 182 ? 15.904 15.405 -25.568 1.00 76.81 182 GLU A CA 1
ATOM 1484 C C . GLU A 1 182 ? 17.159 15.125 -26.412 1.00 76.81 182 GLU A C 1
ATOM 1486 O O . GLU A 1 182 ? 17.066 14.478 -27.454 1.00 76.81 182 GLU A O 1
ATOM 1491 N N . ASP A 1 183 ? 18.340 15.525 -25.932 1.00 80.38 183 ASP A N 1
ATOM 1492 C CA . ASP A 1 183 ? 19.619 15.285 -26.602 1.00 80.38 183 ASP A CA 1
ATOM 1493 C C . ASP A 1 183 ? 20.167 13.868 -26.355 1.00 80.38 183 ASP A C 1
ATOM 1495 O O . ASP A 1 183 ? 21.154 13.468 -26.975 1.00 80.38 183 ASP A O 1
ATOM 1499 N N . MET A 1 184 ? 19.571 13.091 -25.438 1.00 78.81 184 MET A N 1
ATOM 1500 C CA . MET A 1 184 ? 20.091 11.781 -25.048 1.00 78.81 184 MET A CA 1
ATOM 1501 C C . MET A 1 184 ? 19.008 10.703 -25.012 1.00 78.81 184 MET A C 1
ATOM 1503 O O . MET A 1 184 ? 18.277 10.542 -24.036 1.00 78.81 184 MET A O 1
ATOM 1507 N N . GLN A 1 185 ? 18.993 9.866 -26.049 1.00 85.75 185 GLN A N 1
ATOM 1508 C CA . GLN A 1 185 ? 18.166 8.666 -26.085 1.00 85.75 185 GLN A CA 1
ATOM 1509 C C . GLN A 1 185 ? 18.921 7.465 -25.509 1.00 85.75 185 GLN A C 1
ATOM 1511 O O . GLN A 1 185 ? 19.935 7.025 -26.057 1.00 85.75 185 GLN A O 1
ATOM 1516 N N . ILE A 1 186 ? 18.385 6.882 -24.437 1.00 89.25 186 ILE A N 1
ATOM 1517 C CA . ILE A 1 186 ? 18.908 5.636 -23.883 1.00 89.25 186 ILE A CA 1
ATOM 1518 C C . ILE A 1 186 ? 18.088 4.460 -24.401 1.00 89.25 186 ILE A C 1
ATOM 1520 O O . ILE A 1 186 ? 16.864 4.437 -24.319 1.00 89.25 186 ILE A O 1
ATOM 1524 N N . ASN A 1 187 ? 18.794 3.462 -24.911 1.00 89.69 187 ASN A N 1
ATOM 1525 C CA . ASN A 1 187 ? 18.246 2.227 -25.436 1.00 89.69 187 ASN A CA 1
ATOM 1526 C C . ASN A 1 187 ? 18.744 1.043 -24.596 1.00 89.69 187 ASN A C 1
ATOM 1528 O O . ASN A 1 187 ? 19.789 1.121 -23.943 1.00 89.69 187 ASN A O 1
ATOM 1532 N N . LYS A 1 188 ? 18.010 -0.072 -24.629 1.00 90.75 188 LYS A N 1
ATOM 1533 C CA . LYS A 1 188 ? 18.379 -1.314 -23.937 1.00 90.75 188 LYS A CA 1
ATOM 1534 C C . LYS A 1 188 ? 18.721 -2.402 -24.957 1.00 90.75 188 LYS A C 1
ATOM 1536 O O . LYS A 1 188 ? 17.975 -2.620 -25.905 1.00 90.75 188 LYS A O 1
ATOM 1541 N N . ASP A 1 189 ? 19.855 -3.068 -24.758 1.00 91.12 189 ASP A N 1
ATOM 1542 C CA . ASP A 1 189 ? 20.324 -4.223 -25.532 1.00 91.12 189 ASP A CA 1
ATOM 1543 C C . ASP A 1 189 ? 20.640 -5.369 -24.563 1.00 91.12 189 ASP A C 1
ATOM 1545 O O . ASP A 1 189 ? 21.643 -5.347 -23.839 1.00 91.12 189 ASP A O 1
ATOM 1549 N N . GLY A 1 190 ? 19.720 -6.331 -24.471 1.00 89.19 190 GLY A N 1
ATOM 1550 C CA . GLY A 1 190 ? 19.738 -7.354 -23.428 1.00 89.19 190 GLY A CA 1
ATOM 1551 C C . GLY A 1 190 ? 19.719 -6.728 -22.028 1.00 89.19 190 GLY A C 1
ATOM 1552 O O . GLY A 1 190 ? 18.781 -6.021 -21.665 1.00 89.19 190 GLY A O 1
ATOM 1553 N N . ASN A 1 191 ? 20.779 -6.967 -21.253 1.00 88.19 191 ASN A N 1
ATOM 1554 C CA . ASN A 1 191 ? 20.937 -6.446 -19.887 1.00 88.19 191 ASN A CA 1
ATOM 1555 C C . ASN A 1 191 ? 21.800 -5.176 -19.815 1.00 88.19 191 ASN A C 1
ATOM 1557 O O . ASN A 1 191 ? 22.216 -4.783 -18.730 1.00 88.19 191 ASN A O 1
ATOM 1561 N N . ARG A 1 192 ? 22.138 -4.557 -20.951 1.00 91.50 192 ARG A N 1
ATOM 1562 C CA . ARG A 1 192 ? 22.986 -3.361 -20.986 1.00 91.50 192 ARG A CA 1
ATOM 1563 C C . ARG A 1 192 ? 22.224 -2.187 -21.570 1.00 91.50 192 ARG A C 1
ATOM 1565 O O . ARG A 1 192 ? 21.466 -2.335 -22.526 1.00 91.50 192 ARG A O 1
ATOM 1572 N N . PHE A 1 193 ? 22.486 -1.011 -21.023 1.00 93.75 193 PHE A N 1
ATOM 1573 C CA . PHE A 1 193 ? 21.959 0.241 -21.541 1.00 93.75 193 PHE A CA 1
ATOM 1574 C C . PHE A 1 193 ? 23.012 0.929 -22.396 1.00 93.75 193 PHE A C 1
ATOM 1576 O O . PHE A 1 193 ? 24.211 0.832 -22.118 1.00 93.75 193 PHE A O 1
ATOM 1583 N N . TYR A 1 194 ? 22.576 1.603 -23.452 1.00 93.50 194 TYR A N 1
ATOM 1584 C CA . TYR A 1 194 ? 23.467 2.323 -24.346 1.00 93.50 194 TYR A CA 1
ATOM 1585 C C . TYR A 1 194 ? 22.819 3.592 -24.888 1.00 93.50 194 TYR A C 1
ATOM 1587 O O . TYR A 1 194 ? 21.599 3.685 -25.000 1.00 93.50 194 TYR A O 1
ATOM 1595 N N . THR A 1 195 ? 23.657 4.543 -25.276 1.00 92.50 195 THR A N 1
ATOM 1596 C CA . THR A 1 195 ? 23.278 5.712 -26.071 1.00 92.50 195 THR A CA 1
ATOM 1597 C C . THR A 1 195 ? 24.027 5.690 -27.402 1.00 92.50 195 THR A C 1
ATOM 1599 O O . THR A 1 195 ? 25.017 4.964 -27.565 1.00 92.50 195 THR A O 1
ATOM 1602 N N . ILE A 1 196 ? 23.537 6.456 -28.369 1.00 90.56 196 ILE A N 1
ATOM 1603 C CA . ILE A 1 196 ? 24.198 6.661 -29.655 1.00 90.56 196 ILE A CA 1
ATOM 1604 C C . ILE A 1 196 ? 24.676 8.107 -29.688 1.00 90.56 196 ILE A C 1
ATOM 1606 O O . ILE A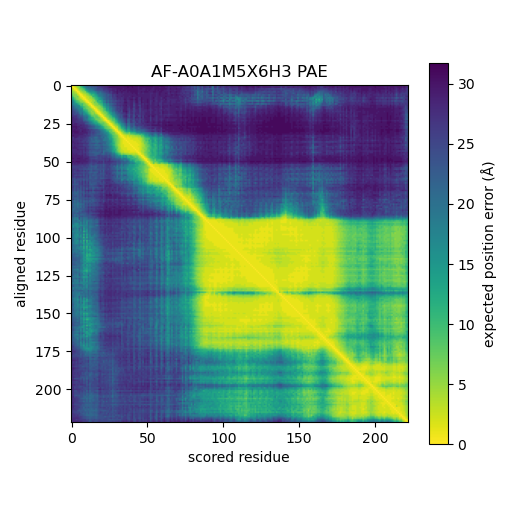 1 196 ? 23.881 9.025 -29.514 1.00 90.56 196 ILE A O 1
ATOM 1610 N N . ASN A 1 197 ? 25.972 8.304 -29.919 1.00 86.94 197 ASN A N 1
ATOM 1611 C CA . ASN A 1 197 ? 26.543 9.626 -30.146 1.00 86.94 197 ASN A CA 1
ATOM 1612 C C . ASN A 1 197 ? 27.219 9.626 -31.523 1.00 86.94 197 ASN A C 1
ATOM 1614 O O . ASN A 1 197 ? 28.165 8.873 -31.762 1.00 86.94 197 ASN A O 1
ATOM 1618 N N . GLY A 1 198 ? 26.679 10.411 -32.457 1.00 86.56 198 GLY A N 1
ATOM 1619 C CA . GLY A 1 198 ? 27.041 10.324 -33.872 1.00 86.56 198 GLY A CA 1
ATOM 1620 C C . GLY A 1 198 ? 26.686 8.954 -34.461 1.00 86.56 198 GLY A C 1
ATOM 1621 O O . GLY A 1 198 ? 25.526 8.553 -34.444 1.00 86.56 198 GLY A O 1
ATOM 1622 N N . ASN A 1 199 ? 27.691 8.229 -34.963 1.00 87.56 199 ASN A N 1
ATOM 1623 C CA . ASN A 1 199 ? 27.528 6.889 -35.548 1.00 87.56 199 ASN A CA 1
ATOM 1624 C C . ASN A 1 199 ? 28.023 5.762 -34.625 1.00 87.56 199 ASN A C 1
ATOM 1626 O O . ASN A 1 199 ? 28.141 4.616 -35.060 1.00 87.56 199 ASN A O 1
ATOM 1630 N N . GLU A 1 200 ? 28.344 6.074 -33.369 1.00 93.44 200 GLU A N 1
ATOM 1631 C CA . GLU A 1 200 ? 28.955 5.129 -32.438 1.00 93.44 200 GLU A CA 1
ATOM 1632 C C . GLU A 1 200 ? 28.041 4.802 -31.257 1.00 93.44 200 GLU A C 1
ATOM 1634 O O . GLU A 1 200 ? 27.291 5.641 -30.750 1.00 93.44 200 GLU A O 1
ATOM 1639 N N . LYS A 1 201 ? 28.124 3.543 -30.814 1.00 94.06 201 LYS A N 1
ATOM 1640 C CA . LYS A 1 201 ? 27.353 2.994 -29.697 1.00 94.06 201 LYS A CA 1
ATOM 1641 C C . LYS A 1 201 ? 28.180 3.053 -28.415 1.00 94.06 201 LYS A C 1
ATOM 1643 O O . LYS A 1 201 ? 29.228 2.415 -28.331 1.00 94.06 201 LYS A O 1
ATOM 1648 N N . TYR A 1 202 ? 27.659 3.736 -27.401 1.00 94.06 202 TYR A N 1
ATOM 1649 C CA . TYR A 1 202 ? 28.292 3.876 -26.090 1.00 94.06 202 TYR A CA 1
ATOM 1650 C C . TYR A 1 202 ? 27.453 3.176 -25.029 1.00 94.06 202 TYR A C 1
ATOM 1652 O O . TYR A 1 202 ? 26.301 3.540 -24.807 1.00 94.06 202 TYR A O 1
ATOM 1660 N N . TYR A 1 203 ? 28.020 2.170 -24.366 1.00 95.06 203 TYR A N 1
ATOM 1661 C CA . TYR A 1 203 ? 27.349 1.493 -23.256 1.00 95.06 203 TYR A CA 1
ATOM 1662 C C . TYR A 1 203 ? 27.524 2.279 -21.960 1.00 95.06 203 TYR A C 1
ATOM 1664 O O . TYR A 1 203 ? 28.622 2.739 -21.653 1.00 95.06 203 TYR A O 1
ATOM 1672 N N . ILE A 1 204 ? 26.446 2.383 -21.191 1.00 93.56 204 ILE A N 1
ATOM 1673 C CA . ILE A 1 204 ? 26.453 3.011 -19.872 1.00 93.56 204 ILE A CA 1
ATOM 1674 C C . ILE A 1 204 ? 27.134 2.050 -18.893 1.00 93.56 204 ILE A C 1
ATOM 1676 O O . ILE A 1 204 ? 26.723 0.895 -18.773 1.00 93.56 204 ILE A O 1
ATOM 1680 N N . ASP A 1 205 ? 28.189 2.523 -18.228 1.00 94.50 205 ASP A N 1
ATOM 1681 C CA . ASP A 1 205 ? 28.956 1.748 -17.241 1.00 94.50 205 ASP A CA 1
ATOM 1682 C C . ASP A 1 205 ? 28.491 2.009 -15.798 1.00 94.50 205 ASP A C 1
ATOM 1684 O O . ASP A 1 205 ? 28.394 1.083 -14.997 1.00 94.50 205 ASP A O 1
ATOM 1688 N N . SER A 1 206 ? 28.170 3.266 -15.472 1.00 94.06 206 SER A N 1
ATOM 1689 C CA . SER A 1 206 ? 27.632 3.673 -14.169 1.00 94.06 206 SER A CA 1
ATOM 1690 C C . SER A 1 206 ? 26.804 4.958 -14.268 1.00 94.06 206 SER A C 1
ATOM 1692 O O . SER A 1 206 ? 26.982 5.749 -15.197 1.00 94.06 206 SER A O 1
ATOM 1694 N N . ILE A 1 207 ? 25.916 5.180 -13.298 1.00 90.06 207 ILE A N 1
ATOM 1695 C CA . ILE A 1 207 ? 25.213 6.451 -13.069 1.00 90.06 207 ILE A CA 1
ATOM 1696 C C . ILE A 1 207 ? 25.569 6.911 -11.658 1.00 90.06 207 ILE A C 1
ATOM 1698 O O . ILE A 1 207 ? 25.363 6.181 -10.697 1.00 90.06 207 ILE A O 1
ATOM 1702 N N . ASN A 1 208 ? 26.158 8.103 -11.527 1.00 90.38 208 ASN A N 1
ATOM 1703 C CA . ASN A 1 208 ? 26.667 8.626 -10.249 1.00 90.38 208 ASN A CA 1
ATOM 1704 C C . ASN A 1 208 ? 27.612 7.656 -9.502 1.00 90.38 208 ASN A C 1
ATOM 1706 O O . ASN A 1 208 ? 27.660 7.646 -8.275 1.00 90.38 208 ASN A O 1
ATOM 1710 N N . GLY A 1 209 ? 28.371 6.838 -10.242 1.00 92.81 209 GLY A N 1
ATOM 1711 C CA . GLY A 1 209 ? 29.271 5.823 -9.683 1.00 92.81 209 GLY A CA 1
ATOM 1712 C C . GLY A 1 209 ? 28.594 4.505 -9.287 1.00 92.81 209 GLY A C 1
ATOM 1713 O O . GLY A 1 209 ? 29.301 3.553 -8.956 1.00 92.81 209 GLY A O 1
ATOM 1714 N N . ASP A 1 210 ? 27.265 4.412 -9.371 1.00 92.81 210 ASP A N 1
ATOM 1715 C CA . ASP A 1 210 ? 26.526 3.168 -9.172 1.00 92.81 210 ASP A CA 1
ATOM 1716 C C . ASP A 1 210 ? 26.453 2.364 -10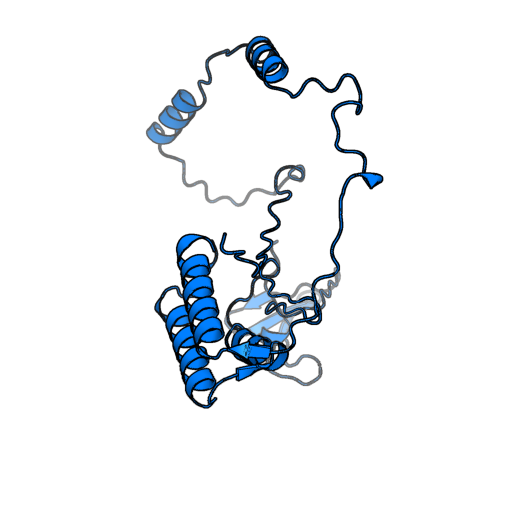.476 1.00 92.81 210 ASP A C 1
ATOM 1718 O O . ASP A 1 210 ? 26.152 2.893 -11.548 1.00 92.81 210 ASP A O 1
ATOM 1722 N N . LYS A 1 211 ? 26.739 1.065 -10.381 1.00 92.44 211 LYS A N 1
ATOM 1723 C CA . LYS A 1 211 ? 26.685 0.116 -11.498 1.00 92.44 211 LYS A CA 1
ATOM 1724 C C . LYS A 1 211 ? 25.293 -0.486 -11.696 1.00 92.44 211 LYS A C 1
ATOM 1726 O O . LYS A 1 211 ? 25.069 -1.135 -12.717 1.00 92.44 211 LYS A O 1
ATOM 1731 N N . ASN A 1 212 ? 24.364 -0.300 -10.756 1.00 90.94 212 ASN A N 1
ATOM 1732 C CA . ASN A 1 212 ? 22.998 -0.794 -10.881 1.00 90.94 212 ASN A CA 1
ATOM 1733 C C . ASN A 1 212 ? 22.127 0.147 -11.729 1.00 90.94 212 ASN A C 1
ATOM 1735 O O . ASN A 1 212 ? 21.300 0.906 -11.231 1.00 90.94 212 ASN A O 1
ATOM 1739 N N . ILE A 1 213 ? 22.323 0.106 -13.046 1.00 90.75 213 ILE A N 1
ATOM 1740 C CA . ILE A 1 213 ? 21.679 1.042 -13.979 1.00 90.75 213 ILE A CA 1
ATOM 1741 C C . ILE A 1 213 ? 20.142 0.920 -13.988 1.00 90.75 213 ILE A C 1
ATOM 1743 O O . ILE A 1 213 ? 19.453 1.928 -14.163 1.00 90.75 213 ILE A O 1
ATOM 1747 N N . ASP A 1 214 ? 19.588 -0.280 -13.775 1.00 87.81 214 ASP A N 1
ATOM 1748 C CA . ASP A 1 214 ? 18.135 -0.529 -13.791 1.00 87.81 214 ASP A CA 1
ATOM 1749 C C . ASP A 1 214 ? 17.373 0.229 -12.677 1.00 87.81 214 ASP A C 1
ATOM 1751 O O . ASP A 1 214 ? 16.156 0.431 -12.779 1.00 87.81 214 ASP A O 1
ATOM 1755 N N . ASP A 1 215 ? 18.062 0.704 -11.633 1.00 87.12 215 ASP A N 1
ATOM 1756 C CA . ASP A 1 215 ? 17.453 1.536 -10.587 1.00 87.12 215 ASP A CA 1
ATOM 1757 C C . ASP A 1 215 ? 17.121 2.945 -11.093 1.00 87.12 215 ASP A C 1
ATOM 1759 O O . ASP A 1 215 ? 16.101 3.514 -10.700 1.00 87.12 215 ASP A O 1
ATOM 1763 N N . TYR A 1 216 ? 17.925 3.462 -12.023 1.00 86.69 216 TYR A N 1
ATOM 1764 C CA . TYR A 1 216 ? 17.833 4.828 -12.538 1.00 86.69 216 TYR A CA 1
ATOM 1765 C C . TYR A 1 216 ? 17.015 4.931 -13.824 1.00 86.69 216 TYR A C 1
ATOM 1767 O O . TYR A 1 216 ? 16.359 5.943 -14.061 1.00 86.69 216 TYR A O 1
ATOM 1775 N N . ILE A 1 217 ? 17.058 3.901 -14.673 1.00 86.44 217 ILE A N 1
ATOM 1776 C CA . ILE A 1 217 ? 16.437 3.944 -15.999 1.00 86.44 217 ILE A CA 1
ATOM 1777 C C . ILE A 1 217 ? 15.151 3.128 -15.993 1.00 86.44 217 ILE A C 1
ATOM 1779 O O . ILE A 1 217 ? 15.176 1.899 -15.925 1.00 86.44 217 ILE A O 1
ATOM 1783 N N . LYS A 1 218 ? 14.013 3.820 -16.103 1.00 79.88 218 LYS A N 1
ATOM 1784 C CA . LYS A 1 218 ? 12.693 3.195 -16.248 1.00 79.88 218 LYS A CA 1
ATOM 1785 C C . LYS A 1 218 ? 12.217 3.269 -17.703 1.00 79.88 218 LYS A C 1
ATOM 1787 O O . LYS A 1 218 ? 12.516 4.252 -18.380 1.00 79.88 218 LYS A O 1
ATOM 1792 N N . PRO A 1 219 ? 11.498 2.248 -18.206 1.00 75.75 219 PRO A N 1
ATOM 1793 C CA . PRO A 1 219 ? 10.922 2.299 -19.543 1.00 75.75 219 PRO A CA 1
ATOM 1794 C C . PRO A 1 219 ? 9.987 3.503 -19.670 1.00 75.75 219 PRO A C 1
ATOM 1796 O O . PRO A 1 219 ? 9.093 3.681 -18.844 1.00 75.75 219 PRO A O 1
ATOM 1799 N N . ALA A 1 220 ? 10.178 4.308 -20.710 1.00 68.00 220 ALA A N 1
ATOM 1800 C CA . ALA A 1 220 ? 9.208 5.314 -21.113 1.00 68.00 220 ALA A CA 1
ATOM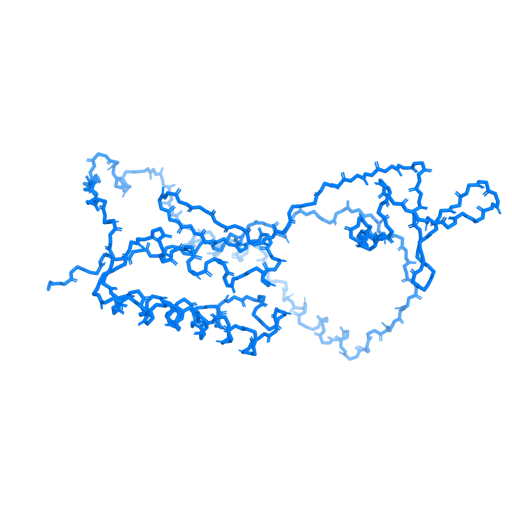 1801 C C . ALA A 1 220 ? 8.317 4.731 -22.216 1.00 68.00 220 ALA A C 1
ATOM 1803 O O . ALA A 1 220 ? 8.787 3.967 -23.061 1.00 68.00 220 ALA A O 1
ATOM 1804 N N . LEU A 1 221 ? 7.032 5.084 -22.206 1.00 57.75 221 LEU A N 1
ATOM 1805 C CA . LEU A 1 221 ? 6.150 4.818 -23.338 1.00 57.75 221 LEU A CA 1
ATOM 1806 C C . LEU A 1 221 ? 6.569 5.759 -24.476 1.00 57.75 221 LEU A C 1
ATOM 1808 O O . LEU A 1 221 ? 6.501 6.977 -24.312 1.00 57.75 221 LEU A O 1
ATOM 1812 N N . SER A 1 222 ? 7.025 5.194 -25.592 1.00 49.44 222 SER A N 1
ATOM 1813 C CA . SER A 1 222 ? 7.336 5.899 -26.843 1.00 49.44 222 SER A CA 1
ATOM 1814 C C . SER A 1 222 ? 6.304 5.587 -27.914 1.00 49.44 222 SER A C 1
ATOM 1816 O O . SER A 1 222 ? 6.008 4.375 -28.051 1.00 49.44 222 SER A O 1
#

Sequence (222 aa):
MRSKNIVLIIAISIISLLLTSCIPTNTFNTKETIPLEIVQIIKNNRNISKNNASEKMKEFKTKLYKYENFDDELAPENIAMKKDEIVSTISLSEAIEDVEYMFNVLKYAYPGYEYFGGDKTFLSAKDKILNNLSSFNEEITLDTLFNTITTNMDFIQDGHFYIYTDKNSYDPCKEYYYLNNEDMQINKDGNRFYTINGNEKYYIDSINGDKNIDDYIKPALS